Protein AF-A0A956A3D4-F1 (afdb_monomer)

Nearest PDB structures (foldseek):
  3g2p-assembly1_A  TM=4.266E-01  e=1.988E+00  Amycolatopsis orientalis
  3g2o-assembly1_B  TM=4.538E-01  e=8.525E+00  Amycolatopsis orientalis
  7pib-assembly1_v  TM=2.838E-01  e=6.990E+00  Mycoplasmoides pneumoniae M129
  7par-assembly1_v  TM=2.709E-01  e=6.990E+00  Mycoplasmoides pneumoniae M129

Solvent-accessible surface area (backbone atoms only — not comparable to full-atom values): 11501 Å² total; per-residue (Å²): 82,82,43,62,71,51,67,75,48,92,87,47,99,72,61,61,74,49,70,79,50,47,40,60,28,73,50,73,53,70,50,85,59,101,66,70,48,72,53,74,49,80,47,72,44,60,27,40,7,60,66,82,46,53,89,81,56,67,81,44,46,21,42,86,68,23,85,24,16,86,34,57,67,26,65,46,49,53,26,86,88,24,46,7,27,42,84,41,50,80,73,68,60,83,44,36,24,24,82,69,21,63,27,21,74,40,50,84,28,86,47,39,60,17,49,13,36,57,50,45,53,90,70,72,83,70,32,12,14,41,70,6,18,40,62,57,58,37,90,85,44,92,79,60,44,48,51,22,77,66,13,58,94,44,35,31,33,78,55,58,67,85,76,75,86,60,95,82,84,70,70,65,67,75,45,46,64,58,52,54,51,53,50,54,53,52,52,53,52,49,55,52,50,55,52,52,55,55,66,75,76,113

Sequence (202 aa):
GPGNVAFDDDESPTATATFDAPGSYVLRLTAFAATPVSDTVTVTVGAACANGLDDDGDGLVDFGSDPGCTSAADTDETEPALPCDNGIDDDGDGLVDFGSDPGCADPAALTESPVCQNGIDDDGDGSLDFDGGLSALGAGHPGLGAPDASCLGDPAHLHEHNRACGLGGVDLLFLLPAWVAARRVRERRRAARDTARRASVA

pLDDT: mean 83.37, std 11.58, range [45.03, 95.38]

Secondary structure (DSSP, 8-state):
--S-EEES-TTSSS--EEESS-EEEEEEEEE-SSS-EEEEEEEEE--GGGSSS-SSSSS--SBTTBSS-SSTT-S----TT-TTSSSS-SSSSS--STTT-TT-SSTT-S-SS-GGGSSS-SSSSSB-TTTSSHHHH-TT-TT--BPPTTTTT-TT-S-S-----S--SSTHHHHHHHHHHHHHHHHHHHHHHHHHHHHT--

Mean predicted aligned error: 14.13 Å

Radius of gyration: 34.09 Å; Cα contacts (8 Å, |Δi|>4): 356; chains: 1; bounding box: 85×66×93 Å

Foldseek 3Di:
DPFDWDWDDLPDPDIDIDTPFFAKDKDKNWDDDVDIDIDIDIDGQAQQQQPQDPPQQLPFGHPPRQPLHPDNRHRASANCQFQQGNQAPPLPLPFGHHPRQLLDPHRRDRTSQAQLQCQDPPPPPFAGHQCQNCSNQHPPRPNRTHGQPQRHPRRNDNDSDPPPPDDDD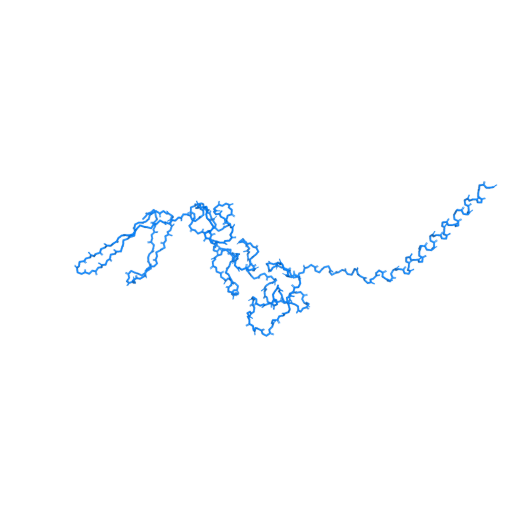PVVVVCVVVVVVVVVVVVVVVVVVVVVVVVVVD

Structure (mmCIF, N/CA/C/O backbone):
data_AF-A0A956A3D4-F1
#
_entry.id   AF-A0A956A3D4-F1
#
loop_
_atom_site.group_PDB
_atom_site.id
_atom_site.type_symbol
_atom_site.label_atom_id
_atom_site.label_alt_id
_atom_site.label_comp_id
_atom_site.label_asym_id
_atom_site.label_entity_id
_atom_site.label_seq_id
_atom_site.pdbx_PDB_ins_code
_atom_site.Cartn_x
_atom_site.Cartn_y
_atom_site.Cartn_z
_atom_site.occupancy
_atom_site.B_iso_or_equiv
_atom_site.auth_seq_id
_atom_site.auth_comp_id
_atom_site.auth_asym_id
_atom_site.auth_atom_id
_atom_site.pdbx_PDB_model_num
ATOM 1 N N . GLY A 1 1 ? -19.861 3.154 22.168 1.00 84.50 1 GLY A N 1
ATOM 2 C CA . GLY A 1 1 ? -18.909 4.270 22.085 1.00 84.50 1 GLY A CA 1
ATOM 3 C C . GLY A 1 1 ? -19.509 5.314 21.170 1.00 84.50 1 GLY A C 1
ATOM 4 O O . GLY A 1 1 ? -20.736 5.396 21.154 1.00 84.50 1 GLY A O 1
ATOM 5 N N . PRO A 1 2 ? -18.686 6.093 20.455 1.00 88.00 2 PRO A N 1
ATOM 6 C CA . PRO A 1 2 ? -19.129 7.104 19.488 1.00 88.00 2 PRO A CA 1
ATOM 7 C C . PRO A 1 2 ? -19.717 6.530 18.188 1.00 88.00 2 PRO A C 1
ATOM 9 O O . PRO A 1 2 ? -20.522 7.217 17.566 1.00 88.00 2 PRO A O 1
ATOM 12 N N . GLY A 1 3 ? -19.372 5.296 17.817 1.00 87.56 3 GLY A N 1
ATOM 13 C CA . GLY A 1 3 ? -19.903 4.591 16.647 1.00 87.56 3 GLY A CA 1
ATOM 14 C C . GLY A 1 3 ? -20.535 3.232 16.973 1.00 87.56 3 GLY A C 1
ATOM 15 O O . GLY A 1 3 ? -20.746 2.891 18.152 1.00 87.56 3 GLY A O 1
ATOM 16 N N . ASN A 1 4 ? -20.843 2.463 15.928 1.00 90.31 4 ASN A N 1
ATOM 17 C CA . ASN A 1 4 ? -21.237 1.064 16.036 1.00 90.31 4 ASN A CA 1
ATOM 18 C C . ASN A 1 4 ? -20.016 0.151 16.190 1.00 90.31 4 ASN A C 1
ATOM 20 O O . ASN A 1 4 ? -18.914 0.424 15.725 1.00 90.31 4 ASN A O 1
ATOM 24 N N . VAL A 1 5 ? -20.257 -0.977 16.855 1.00 91.81 5 VAL A N 1
ATOM 25 C CA . VAL A 1 5 ? -19.306 -2.084 16.940 1.00 91.81 5 VAL A CA 1
ATOM 26 C C . VAL A 1 5 ? -20.025 -3.332 16.461 1.00 91.81 5 VAL A C 1
ATOM 28 O O . VAL A 1 5 ? -21.077 -3.678 17.009 1.00 91.81 5 VAL A O 1
ATOM 31 N N . ALA A 1 6 ? -19.487 -3.970 15.429 1.00 92.44 6 ALA A N 1
ATOM 32 C CA . ALA A 1 6 ? -19.927 -5.284 14.985 1.00 92.44 6 ALA A CA 1
ATOM 33 C C . ALA A 1 6 ? -19.101 -6.356 15.702 1.00 92.44 6 ALA A C 1
ATOM 35 O O . ALA A 1 6 ? -17.907 -6.172 15.913 1.00 92.44 6 ALA A O 1
ATOM 36 N N . PHE A 1 7 ? -19.751 -7.452 16.080 1.00 91.44 7 PHE A N 1
ATOM 37 C CA . PHE A 1 7 ? -19.105 -8.641 16.626 1.00 91.44 7 PHE A CA 1
ATOM 38 C C . PHE A 1 7 ? -19.500 -9.825 15.754 1.00 91.44 7 PHE A C 1
ATOM 40 O O . PHE A 1 7 ? -20.651 -9.884 15.315 1.00 91.44 7 PHE A O 1
ATOM 47 N N . ASP A 1 8 ? -18.566 -10.737 15.511 1.00 87.75 8 ASP A N 1
ATOM 48 C CA . ASP A 1 8 ? -18.784 -11.849 14.583 1.00 87.75 8 ASP A CA 1
ATOM 49 C C . ASP A 1 8 ? -19.673 -12.938 15.209 1.00 87.75 8 ASP A C 1
ATOM 51 O O . ASP A 1 8 ? -20.862 -13.009 14.902 1.00 87.75 8 ASP A O 1
ATOM 55 N N . ASP A 1 9 ? -19.116 -13.771 16.095 1.00 82.44 9 ASP A N 1
ATOM 56 C CA . ASP A 1 9 ? -19.802 -14.910 16.724 1.00 82.44 9 ASP A CA 1
ATOM 57 C C . ASP A 1 9 ? -19.923 -14.695 18.241 1.00 82.44 9 ASP A C 1
ATOM 59 O O . ASP A 1 9 ? -18.918 -14.599 18.950 1.00 82.44 9 ASP A O 1
ATOM 63 N N . ASP A 1 10 ? -21.159 -14.616 18.740 1.00 81.00 10 ASP A N 1
ATOM 64 C CA . ASP A 1 10 ? -21.484 -14.399 20.152 1.00 81.00 10 ASP A CA 1
ATOM 65 C C . ASP A 1 10 ? -21.355 -15.661 21.021 1.00 81.00 10 ASP A C 1
ATOM 67 O O . ASP A 1 10 ? -21.319 -15.560 22.251 1.00 81.00 10 ASP A O 1
ATOM 71 N N . GLU A 1 11 ? -21.209 -16.834 20.402 1.00 80.00 11 GLU A N 1
ATOM 72 C CA . GLU A 1 11 ? -21.001 -18.118 21.077 1.00 80.00 11 GLU A CA 1
ATOM 73 C C . GLU A 1 11 ? -19.519 -18.542 21.089 1.00 80.00 11 GLU A C 1
ATOM 75 O O . GLU A 1 11 ? -19.139 -19.507 21.766 1.00 80.00 11 GLU A O 1
ATOM 80 N N . SER A 1 12 ? -18.654 -17.815 20.378 1.00 85.56 12 SER A N 1
ATOM 81 C CA . SER A 1 12 ? -17.218 -18.079 20.350 1.00 85.56 12 SER A CA 1
ATOM 82 C C . SER A 1 12 ? -16.504 -17.495 21.581 1.00 85.56 12 SER A C 1
ATOM 84 O O . SER A 1 12 ? -16.734 -16.343 21.956 1.00 85.56 12 SER A O 1
ATOM 86 N N . PRO A 1 13 ? -15.559 -18.229 22.209 1.00 83.12 13 PRO A N 1
ATOM 87 C CA . PRO A 1 13 ? -14.715 -17.676 23.273 1.00 83.12 13 PRO A CA 1
ATOM 88 C C . PRO A 1 13 ? -13.747 -16.590 22.769 1.00 83.12 13 PRO A C 1
ATOM 90 O O . PRO A 1 13 ? -13.149 -15.882 23.579 1.00 83.12 13 PRO A O 1
ATOM 93 N N . THR A 1 14 ? -13.582 -16.468 21.450 1.00 86.44 14 THR A N 1
ATOM 94 C CA . THR A 1 14 ? -12.809 -15.426 20.767 1.00 86.44 14 THR A CA 1
ATOM 95 C C . THR A 1 14 ? -13.691 -14.763 19.716 1.00 86.44 14 THR A C 1
ATOM 97 O O . THR A 1 14 ? -14.093 -15.425 18.760 1.00 86.44 14 THR A O 1
ATOM 100 N N . ALA A 1 15 ? -13.966 -13.472 19.878 1.00 85.94 15 ALA A N 1
ATOM 101 C CA . ALA A 1 15 ? -14.749 -12.682 18.934 1.00 85.94 15 ALA A CA 1
ATOM 102 C C . ALA A 1 15 ? -13.902 -11.522 18.405 1.00 85.94 15 ALA A C 1
ATOM 104 O O . ALA A 1 15 ? -13.193 -10.877 19.186 1.00 85.94 15 ALA A O 1
ATOM 105 N N . THR A 1 16 ? -13.988 -11.249 17.105 1.00 88.12 16 THR A N 1
ATOM 106 C CA . THR A 1 16 ? -13.462 -10.012 16.523 1.00 88.12 16 THR A CA 1
ATOM 107 C C . THR A 1 16 ? -14.487 -8.905 16.753 1.00 88.12 16 THR A C 1
ATOM 109 O O . THR A 1 16 ? -15.691 -9.149 16.850 1.00 88.12 16 THR A O 1
ATOM 112 N N . ALA A 1 17 ? -13.996 -7.682 16.937 1.00 90.12 17 ALA A N 1
ATOM 113 C CA . ALA A 1 17 ? -14.825 -6.496 17.068 1.00 90.12 17 ALA A CA 1
ATOM 114 C C . ALA A 1 17 ? -14.391 -5.492 16.002 1.00 90.12 17 ALA A C 1
ATOM 116 O O . ALA A 1 17 ? -13.234 -5.076 15.991 1.00 90.12 17 ALA A O 1
ATOM 117 N N . THR A 1 18 ? -15.311 -5.103 15.124 1.00 89.31 18 THR A N 1
ATOM 118 C CA . THR A 1 18 ? -15.061 -4.111 14.071 1.00 89.31 18 THR A CA 1
ATOM 119 C C . THR A 1 18 ? -15.711 -2.794 14.464 1.00 89.31 18 THR A C 1
ATOM 121 O O . THR A 1 18 ? -16.896 -2.766 14.806 1.00 89.31 18 THR A O 1
ATOM 124 N N . PHE A 1 19 ? -14.943 -1.709 14.432 1.00 88.88 19 PHE A N 1
ATOM 125 C CA . PHE A 1 19 ? -15.376 -0.370 14.826 1.00 88.88 19 PHE A CA 1
ATOM 126 C C . PHE A 1 19 ? -15.527 0.493 13.577 1.00 88.88 19 PHE A C 1
ATOM 128 O O . PHE A 1 19 ? -14.674 0.441 12.702 1.00 88.88 19 PHE A O 1
ATOM 135 N N . ASP A 1 20 ? -16.591 1.288 13.495 1.00 85.75 20 ASP A N 1
ATOM 136 C CA . ASP A 1 20 ? -16.858 2.156 12.336 1.00 85.75 20 ASP A CA 1
ATOM 137 C C . ASP A 1 20 ? -16.452 3.625 12.554 1.00 85.75 20 ASP A C 1
ATOM 139 O O . ASP A 1 20 ? -16.637 4.460 11.671 1.00 85.75 20 ASP A O 1
ATOM 143 N N . ALA A 1 21 ? -15.954 3.961 13.747 1.00 82.62 21 ALA A N 1
ATOM 144 C CA . ALA A 1 21 ? -15.531 5.311 14.089 1.00 82.62 21 ALA A CA 1
ATOM 145 C C . ALA A 1 21 ? -14.471 5.317 15.203 1.00 82.62 21 ALA A C 1
ATOM 147 O O . ALA A 1 21 ? -14.559 4.509 16.143 1.00 82.62 21 ALA A O 1
ATOM 148 N N . PRO A 1 22 ? -13.537 6.284 15.193 1.00 84.88 22 PRO A N 1
ATOM 149 C CA . PRO A 1 22 ? -12.570 6.452 16.266 1.00 84.88 22 PRO A CA 1
ATOM 150 C C . PRO A 1 22 ? -13.233 6.905 17.575 1.00 84.88 22 PRO A C 1
ATOM 152 O O . PRO A 1 22 ? -14.270 7.575 17.606 1.00 84.88 22 PRO A O 1
ATOM 155 N N . GLY A 1 23 ? -12.591 6.568 18.690 1.00 86.00 23 GLY A N 1
ATOM 156 C CA . GLY A 1 23 ? -12.896 7.057 20.030 1.00 86.00 23 GLY A CA 1
ATOM 157 C C . GLY A 1 23 ? -13.051 5.953 21.074 1.00 86.00 23 GLY A C 1
ATOM 158 O O . GLY A 1 23 ? -12.620 4.818 20.891 1.00 86.00 23 GLY A O 1
ATOM 159 N N . SER A 1 24 ? -13.620 6.302 22.231 1.00 91.00 24 SER A N 1
ATOM 160 C CA . SER A 1 24 ? -13.669 5.400 23.388 1.00 91.00 24 SER A CA 1
ATOM 161 C C . SER A 1 24 ? -14.957 4.569 23.433 1.00 91.00 24 SER A C 1
ATOM 163 O O . SER A 1 24 ? -16.079 5.089 23.434 1.00 91.00 24 SER A O 1
ATOM 165 N N . TYR A 1 25 ? -14.792 3.254 23.511 1.00 93.44 25 TYR A N 1
ATOM 166 C CA . TYR A 1 25 ? -15.841 2.251 23.592 1.00 93.44 25 TYR A CA 1
ATOM 167 C C . TYR A 1 25 ? -15.757 1.514 24.921 1.00 93.44 25 TYR A C 1
ATOM 169 O O . TYR A 1 25 ? -14.681 1.147 25.375 1.00 93.44 25 TYR A O 1
ATOM 177 N N . VAL A 1 26 ? -16.913 1.255 25.527 1.00 95.19 26 VAL A N 1
ATOM 178 C CA . VAL A 1 26 ? -17.035 0.303 26.632 1.00 95.19 26 VAL A CA 1
ATOM 179 C C . VAL A 1 26 ? -17.716 -0.931 26.067 1.00 95.19 26 VAL A C 1
ATOM 181 O O . VAL A 1 26 ? -18.899 -0.877 25.723 1.00 95.19 26 VAL A O 1
ATOM 184 N N . LEU A 1 27 ? -16.961 -2.016 25.933 1.00 92.88 27 LEU A N 1
ATOM 185 C CA . LEU A 1 27 ? -17.474 -3.310 25.503 1.00 92.88 27 LEU A CA 1
ATOM 186 C C . LEU A 1 27 ? -17.905 -4.090 26.744 1.00 92.88 27 LEU A C 1
ATOM 188 O O . LEU A 1 27 ? -17.246 -4.028 27.784 1.00 92.88 27 LEU A O 1
ATOM 192 N N . ARG A 1 28 ? -19.024 -4.810 26.649 1.00 91.50 28 ARG A N 1
ATOM 193 C CA . ARG A 1 28 ? -19.545 -5.630 27.745 1.00 91.50 28 ARG A CA 1
ATOM 194 C C . ARG A 1 28 ? -19.688 -7.069 27.287 1.00 91.50 28 ARG A C 1
ATOM 196 O O . ARG A 1 28 ? -20.532 -7.355 26.443 1.00 91.50 28 ARG A O 1
ATOM 203 N N . LEU A 1 29 ? -18.949 -7.963 27.927 1.00 90.12 29 LEU A N 1
ATOM 204 C CA . LEU A 1 29 ? -19.143 -9.399 27.788 1.00 90.12 29 LEU A CA 1
ATOM 205 C C . LEU A 1 29 ? -20.190 -9.853 28.807 1.00 90.12 29 LEU A C 1
ATOM 207 O O . LEU A 1 29 ? -20.107 -9.486 29.978 1.00 90.12 29 LEU A O 1
ATOM 211 N N . THR A 1 30 ? -21.191 -10.622 28.376 1.00 90.19 30 THR A N 1
ATOM 212 C CA . THR A 1 30 ? -22.226 -11.173 29.267 1.00 90.19 30 THR A CA 1
ATOM 213 C C . THR A 1 30 ? -22.326 -12.676 29.059 1.00 90.19 30 THR A C 1
ATOM 215 O O . THR A 1 30 ? -22.648 -13.123 27.968 1.00 90.19 30 THR A O 1
ATOM 218 N N . ALA A 1 31 ? -22.088 -13.452 30.112 1.00 89.19 31 ALA A N 1
ATOM 219 C CA . ALA A 1 31 ? -22.286 -14.894 30.112 1.00 89.19 31 ALA A CA 1
ATOM 220 C C . ALA A 1 31 ? -23.687 -15.223 30.644 1.00 89.19 31 ALA A C 1
ATOM 222 O O . ALA A 1 31 ? -24.020 -14.888 31.788 1.00 89.19 31 ALA A O 1
ATOM 223 N N . PHE A 1 32 ? -24.508 -15.896 29.835 1.00 86.31 32 PHE A N 1
ATOM 224 C CA . PHE A 1 32 ? -25.866 -16.295 30.205 1.00 86.31 32 PHE A CA 1
ATOM 225 C C . PHE A 1 32 ? -25.884 -17.719 30.775 1.00 86.31 32 PHE A C 1
ATOM 227 O O . PHE A 1 32 ? -25.909 -18.709 30.053 1.00 86.31 32 PHE A O 1
ATOM 234 N N . ALA A 1 33 ? -25.888 -17.817 32.104 1.00 85.12 33 ALA A N 1
ATOM 235 C CA . ALA A 1 33 ? -26.133 -19.058 32.839 1.00 85.12 33 ALA A CA 1
AT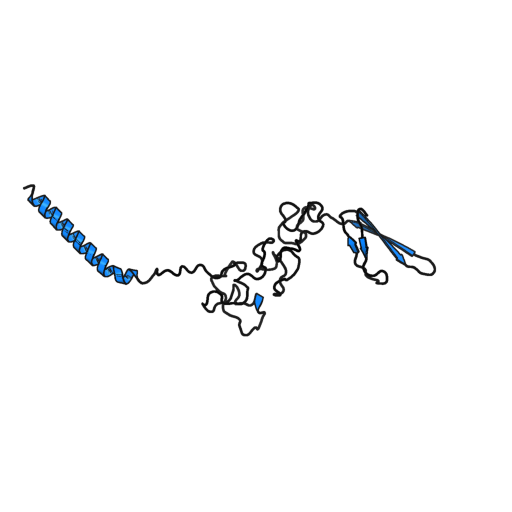OM 236 C C . ALA A 1 33 ? -27.418 -18.928 33.684 1.00 85.12 33 ALA A C 1
ATOM 238 O O . ALA A 1 33 ? -28.251 -18.058 33.437 1.00 85.12 33 ALA A O 1
ATOM 239 N N . ALA A 1 34 ? -27.580 -19.756 34.724 1.00 88.25 34 ALA A N 1
ATOM 240 C CA . ALA A 1 34 ? -28.687 -19.611 35.681 1.00 88.25 34 ALA A CA 1
ATOM 241 C C . ALA A 1 34 ? -28.710 -18.224 36.361 1.00 88.25 34 ALA A C 1
ATOM 243 O O . ALA A 1 34 ? -29.775 -17.709 36.698 1.00 88.25 34 ALA A O 1
ATOM 244 N N . THR A 1 35 ? -27.536 -17.611 36.529 1.00 93.38 35 THR A N 1
ATOM 245 C CA . THR A 1 35 ? -27.360 -16.203 36.893 1.00 93.38 35 THR A CA 1
ATOM 246 C C . THR A 1 35 ? -26.443 -15.553 35.862 1.00 93.38 35 THR A C 1
ATOM 248 O O . THR A 1 35 ? -25.306 -16.014 35.726 1.00 93.38 35 THR A O 1
ATOM 251 N N . PRO A 1 36 ? -26.889 -14.516 35.137 1.00 91.19 36 PRO A N 1
ATOM 252 C CA . PRO A 1 36 ? -26.029 -13.836 34.184 1.00 91.19 36 PRO A CA 1
ATOM 253 C C . PRO A 1 36 ? -24.902 -13.102 34.917 1.00 91.19 36 PRO A C 1
ATOM 255 O O . PRO A 1 36 ? -25.137 -12.443 35.933 1.00 91.19 36 PRO A O 1
ATOM 258 N N . VAL A 1 37 ? -23.683 -13.220 34.399 1.00 94.12 37 VAL A N 1
ATOM 259 C CA . VAL A 1 37 ? -22.495 -12.499 34.881 1.00 94.12 37 VAL A CA 1
ATOM 260 C C . VAL A 1 37 ? -21.961 -11.663 33.727 1.00 94.12 37 VAL A C 1
ATOM 262 O O . VAL A 1 37 ? -21.980 -12.119 32.586 1.00 94.12 37 VAL A O 1
ATOM 265 N N . SER A 1 38 ? -21.497 -10.446 34.002 1.00 93.81 38 SER A N 1
ATOM 266 C CA . SER A 1 38 ? -20.929 -9.571 32.978 1.00 93.81 38 SER A CA 1
ATOM 267 C C . SER A 1 38 ? -19.636 -8.918 33.436 1.00 93.81 38 SER A C 1
ATOM 269 O O . SER A 1 38 ? -19.517 -8.575 34.612 1.00 93.81 38 SER A O 1
ATOM 271 N N . ASP A 1 39 ? -18.742 -8.670 32.487 1.00 94.69 39 ASP A N 1
ATOM 272 C CA . ASP A 1 39 ? -17.528 -7.875 32.666 1.00 94.69 39 ASP A CA 1
ATOM 273 C C . ASP A 1 39 ? -17.438 -6.799 31.574 1.00 94.69 39 ASP A C 1
ATOM 275 O O . ASP A 1 39 ? -18.071 -6.914 30.518 1.00 94.69 39 ASP A O 1
ATOM 279 N N . THR A 1 40 ? -16.697 -5.726 31.840 1.00 95.38 40 THR A N 1
ATOM 280 C CA . THR A 1 40 ? -16.570 -4.585 30.927 1.00 95.38 40 THR A CA 1
ATOM 281 C C . THR A 1 40 ? -15.118 -4.225 30.675 1.00 95.38 40 THR A C 1
ATOM 283 O O . THR A 1 40 ? -14.335 -4.129 31.616 1.00 95.38 40 THR A O 1
ATOM 286 N N . VAL A 1 41 ? -14.794 -3.916 29.421 1.00 95.06 41 VAL A N 1
ATOM 287 C CA . VAL A 1 41 ? -13.481 -3.417 29.000 1.00 95.06 41 VAL A CA 1
ATOM 288 C C . VAL A 1 41 ? -13.642 -2.099 28.250 1.00 95.06 41 VAL A C 1
ATOM 290 O O . VAL A 1 41 ? -14.587 -1.927 27.478 1.00 95.06 41 VAL A O 1
ATOM 293 N N . THR A 1 42 ? -12.727 -1.160 28.485 1.00 93.56 42 THR A N 1
ATOM 294 C CA . THR A 1 42 ? -12.666 0.096 27.733 1.00 93.56 42 THR A CA 1
ATOM 295 C C . THR A 1 42 ? -11.611 -0.023 26.641 1.00 93.56 42 THR A C 1
ATOM 297 O O . THR A 1 42 ? -10.452 -0.294 26.944 1.00 93.56 42 THR A O 1
ATOM 300 N N . VAL A 1 43 ? -12.012 0.202 25.393 1.00 91.19 43 VAL A N 1
ATOM 301 C CA . VAL A 1 43 ? -11.150 0.213 24.204 1.00 91.19 43 VAL A CA 1
ATOM 302 C C . VAL A 1 43 ? -11.164 1.621 23.624 1.00 91.19 43 VAL A C 1
ATOM 304 O O . VAL A 1 43 ? -12.222 2.241 23.541 1.00 91.19 43 VAL A O 1
ATOM 307 N N . THR A 1 44 ? -10.004 2.139 23.238 1.00 87.38 44 THR A N 1
ATOM 308 C CA . THR A 1 44 ? -9.905 3.410 22.515 1.00 87.38 44 THR A CA 1
ATOM 309 C C . THR A 1 44 ? -9.405 3.109 21.117 1.00 87.38 44 THR A C 1
ATOM 311 O O . THR A 1 44 ? -8.307 2.586 20.972 1.00 87.38 44 THR A O 1
ATOM 314 N N . VAL A 1 45 ? -10.217 3.435 20.119 1.00 86.81 45 VAL A N 1
ATOM 315 C CA . VAL A 1 45 ? -9.845 3.375 18.704 1.00 86.81 45 VAL A CA 1
ATOM 316 C C . VAL A 1 45 ? -9.255 4.737 18.345 1.00 86.81 45 VAL A C 1
ATOM 318 O O . VAL A 1 45 ? -9.934 5.754 18.512 1.00 86.81 45 VAL A O 1
ATOM 321 N N 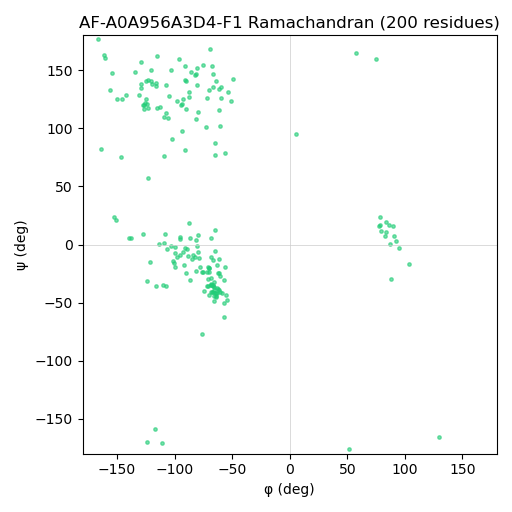. GLY A 1 46 ? -7.978 4.773 17.970 1.00 83.00 46 GLY A N 1
ATOM 322 C CA . GLY A 1 46 ? -7.320 5.989 17.487 1.00 83.00 46 GLY A CA 1
ATOM 323 C C . GLY A 1 46 ? -7.748 6.308 16.057 1.00 83.00 46 GLY A C 1
ATOM 324 O O . GLY A 1 46 ? -8.172 5.408 15.343 1.00 83.00 46 GLY A O 1
ATOM 325 N N . ALA A 1 47 ? -7.675 7.580 15.665 1.00 87.06 47 ALA A N 1
ATOM 326 C CA . ALA A 1 47 ? -7.604 7.923 14.248 1.00 87.06 47 ALA A CA 1
ATOM 327 C C . ALA A 1 47 ? -6.137 7.740 13.857 1.00 87.06 47 ALA A C 1
ATOM 329 O O . ALA A 1 47 ? -5.316 8.496 14.381 1.00 87.06 47 ALA A O 1
ATOM 330 N N . ALA A 1 48 ? -5.834 6.698 13.080 1.00 89.44 48 ALA A N 1
ATOM 331 C CA . ALA A 1 48 ? -4.472 6.357 12.673 1.00 89.44 48 ALA A CA 1
ATOM 332 C C . ALA A 1 48 ? -3.853 7.561 11.953 1.00 89.44 48 ALA A C 1
ATOM 334 O O . ALA A 1 48 ? -2.951 8.192 12.486 1.00 89.44 48 ALA A O 1
ATOM 335 N N . CYS A 1 49 ? -4.605 8.074 10.979 1.00 93.38 49 CYS A N 1
ATOM 336 C CA . CYS A 1 49 ? -4.312 9.237 10.149 1.00 93.38 49 CYS A CA 1
ATOM 337 C C . CYS A 1 49 ? -4.221 10.618 10.827 1.00 93.38 49 CYS A C 1
ATOM 339 O O . CYS A 1 49 ? -4.307 11.653 10.150 1.00 93.38 49 CYS A O 1
ATOM 341 N N . ALA A 1 50 ? -4.163 10.692 12.154 1.00 93.44 50 ALA A N 1
ATOM 342 C CA . ALA A 1 50 ? -3.886 11.937 12.875 1.00 93.44 50 ALA A CA 1
ATOM 343 C C . ALA A 1 50 ? -3.185 11.712 14.224 1.00 93.44 50 ALA A C 1
ATOM 345 O O . ALA A 1 50 ? -3.295 12.557 15.131 1.00 93.44 50 ALA A O 1
ATOM 346 N N . ASN A 1 51 ? -2.536 10.563 14.407 1.00 90.50 51 ASN A N 1
ATOM 347 C CA . ASN A 1 51 ? -1.876 10.205 15.655 1.00 90.50 51 ASN A CA 1
ATOM 348 C C . ASN A 1 51 ? -0.369 10.543 15.658 1.00 90.50 51 ASN A C 1
ATOM 350 O O . ASN A 1 51 ? 0.241 10.534 16.737 1.00 90.50 51 ASN A O 1
ATOM 354 N N . GLY A 1 52 ? 0.201 10.935 14.513 1.00 91.62 52 GLY A N 1
ATOM 355 C CA . GLY A 1 52 ? 1.613 11.291 14.360 1.00 91.62 52 GLY A CA 1
ATOM 356 C C . GLY A 1 52 ? 2.559 10.097 14.265 1.00 91.62 52 GLY A C 1
ATOM 357 O O . GLY A 1 52 ? 3.755 10.272 14.528 1.00 91.62 52 GLY A O 1
ATOM 358 N N . LEU A 1 53 ? 2.035 8.909 13.984 1.00 92.75 53 LEU A N 1
ATOM 359 C CA . LEU A 1 53 ? 2.758 7.665 13.761 1.00 92.75 53 LEU A CA 1
ATOM 360 C C . LEU A 1 53 ? 2.541 7.214 12.313 1.00 92.75 53 LEU A C 1
ATOM 362 O O . LEU A 1 53 ? 1.657 7.713 11.641 1.00 92.75 53 LEU A O 1
ATOM 366 N N . ASP A 1 54 ? 3.422 6.328 11.876 1.00 91.69 54 ASP A N 1
ATOM 367 C CA . ASP A 1 54 ? 3.348 5.577 10.623 1.00 91.69 54 ASP A CA 1
ATOM 368 C C . ASP A 1 54 ? 2.864 4.180 11.046 1.00 91.69 54 ASP A C 1
ATOM 370 O O . ASP A 1 54 ? 3.646 3.387 11.594 1.00 91.69 54 ASP A O 1
ATOM 374 N N . ASP A 1 55 ? 1.545 3.988 11.052 1.00 90.19 55 ASP A N 1
ATOM 375 C CA . ASP A 1 55 ? 0.865 2.819 11.611 1.00 90.19 55 ASP A CA 1
ATOM 376 C C . ASP A 1 55 ? 0.878 1.617 10.644 1.00 90.19 55 ASP A C 1
ATOM 378 O O . ASP A 1 55 ? 0.789 0.479 11.127 1.00 90.19 55 ASP A O 1
ATOM 382 N N . ASP A 1 56 ? 1.034 1.833 9.333 1.00 89.06 56 ASP A N 1
ATOM 383 C CA . ASP A 1 56 ? 1.165 0.778 8.312 1.00 89.06 56 ASP A CA 1
ATOM 384 C C . ASP A 1 56 ? 2.619 0.505 7.872 1.00 89.06 56 ASP A C 1
ATOM 386 O O . ASP A 1 56 ? 2.941 -0.616 7.468 1.00 89.06 56 ASP A O 1
ATOM 390 N N . GLY A 1 57 ? 3.541 1.439 8.112 1.00 89.00 57 GLY A N 1
ATOM 391 C CA . GLY A 1 57 ? 4.976 1.268 7.911 1.00 89.00 57 GLY A CA 1
ATOM 392 C C . GLY A 1 57 ? 5.477 1.644 6.517 1.00 89.00 57 GLY A C 1
ATOM 393 O O . GLY A 1 57 ? 6.599 1.243 6.172 1.00 89.00 57 GLY A O 1
ATOM 394 N N . ASP A 1 58 ? 4.697 2.382 5.726 1.00 88.25 58 ASP A N 1
ATOM 395 C CA . ASP A 1 58 ? 5.052 2.802 4.367 1.00 88.25 58 ASP A CA 1
ATOM 396 C C . ASP A 1 58 ? 6.012 4.026 4.350 1.00 88.25 58 ASP A C 1
ATOM 398 O O . ASP A 1 58 ? 6.591 4.399 3.321 1.00 88.25 58 ASP A O 1
ATOM 402 N N . GLY A 1 59 ? 6.276 4.619 5.521 1.00 90.19 59 GLY A N 1
ATOM 403 C CA . GLY A 1 59 ? 7.152 5.776 5.706 1.00 90.19 59 GLY A CA 1
ATOM 404 C C . GLY A 1 59 ? 6.464 7.131 5.520 1.00 90.19 59 GLY A C 1
ATOM 405 O O . GLY A 1 59 ? 7.132 8.175 5.635 1.00 90.19 59 GLY A O 1
ATOM 406 N N . LEU A 1 60 ? 5.169 7.134 5.231 1.00 92.38 60 LEU A N 1
ATOM 407 C CA . LEU A 1 60 ? 4.268 8.271 5.256 1.00 92.38 60 LEU A CA 1
ATOM 408 C C . LEU A 1 60 ? 3.544 8.287 6.610 1.00 92.38 60 LEU A C 1
ATOM 410 O O . LEU A 1 60 ? 3.674 7.397 7.437 1.00 92.38 60 LEU A O 1
ATOM 414 N N . VAL A 1 61 ? 3.017 9.456 6.962 1.00 94.06 61 VAL A N 1
ATOM 415 C CA . VAL A 1 61 ? 2.463 9.697 8.300 1.00 94.06 61 VAL A CA 1
ATOM 416 C C . VAL A 1 61 ? 1.290 10.632 8.151 1.00 94.06 61 VAL A C 1
ATOM 418 O O . VAL A 1 61 ? 1.476 11.772 7.691 1.00 94.06 61 VAL A O 1
ATOM 421 N N . ASP A 1 62 ? 0.147 10.199 8.672 1.00 93.25 62 ASP A N 1
ATOM 422 C CA . ASP A 1 62 ? -1.070 10.970 8.837 1.00 93.25 62 ASP A CA 1
ATOM 423 C C . ASP A 1 62 ? -1.657 11.582 7.544 1.00 93.25 62 ASP A C 1
ATOM 425 O O . ASP A 1 62 ? -1.028 11.848 6.509 1.00 93.25 62 ASP A O 1
ATOM 429 N N . PHE A 1 63 ? -2.914 11.998 7.679 1.00 93.50 63 PHE A N 1
ATOM 430 C CA . PHE A 1 63 ? -3.652 12.719 6.660 1.00 93.50 63 PHE A CA 1
ATOM 431 C C . PHE A 1 63 ? -2.905 13.937 6.097 1.00 93.50 63 PHE A C 1
ATOM 433 O O . PHE A 1 63 ? -2.601 14.916 6.791 1.00 93.50 63 PHE A O 1
ATOM 440 N N . GLY A 1 64 ? -2.743 13.925 4.774 1.00 91.69 64 GLY A N 1
ATOM 441 C CA . GLY A 1 64 ? -2.166 15.009 3.983 1.00 91.69 64 GLY A CA 1
ATOM 442 C C . GLY A 1 64 ? -0.734 14.751 3.523 1.00 91.69 64 GLY A C 1
ATOM 443 O O . GLY A 1 64 ? -0.293 15.437 2.596 1.00 91.69 64 GLY A O 1
ATOM 444 N N . SER A 1 65 ? -0.044 13.785 4.129 1.00 92.81 65 SER A N 1
ATOM 445 C CA . SER A 1 65 ? 1.212 13.230 3.604 1.00 92.81 65 SER A CA 1
ATOM 446 C C . SER A 1 65 ? 1.011 11.801 3.113 1.00 92.81 65 SER A C 1
ATOM 448 O O . SER A 1 65 ? 1.615 11.430 2.113 1.00 92.81 65 SER A O 1
ATOM 450 N N . ASP A 1 66 ? 0.144 11.072 3.803 1.00 92.50 66 ASP A N 1
ATOM 451 C CA . ASP A 1 66 ? -0.220 9.689 3.555 1.00 92.50 66 ASP A CA 1
ATOM 452 C C . ASP A 1 66 ? -1.390 9.564 2.539 1.00 92.50 66 ASP A C 1
ATOM 454 O O . ASP A 1 66 ? -2.404 10.266 2.702 1.00 92.50 66 ASP A O 1
ATOM 458 N N . PRO A 1 67 ? -1.238 8.774 1.453 1.00 90.00 67 PRO A N 1
ATOM 459 C CA . PRO A 1 67 ? -2.264 8.487 0.455 1.00 90.00 67 PRO A CA 1
ATOM 460 C C . PRO A 1 67 ? -3.437 7.636 0.941 1.00 90.00 67 PRO A C 1
ATOM 462 O O . PRO A 1 67 ? -4.546 7.900 0.461 1.00 90.00 67 PRO A O 1
ATOM 465 N N . GLY A 1 68 ? -3.231 6.670 1.837 1.00 90.56 68 GLY A N 1
ATOM 466 C CA . GLY A 1 68 ? -4.312 5.837 2.361 1.00 90.56 68 GLY A CA 1
ATOM 467 C C . GLY A 1 68 ? -5.086 6.478 3.497 1.00 90.56 68 GLY A C 1
ATOM 468 O O . GLY A 1 68 ? -6.255 6.168 3.736 1.00 90.56 68 GLY A O 1
ATOM 469 N N . CYS A 1 69 ? -4.579 7.589 4.017 1.00 92.25 69 CYS A N 1
ATOM 470 C CA . CYS A 1 69 ? -5.390 8.509 4.791 1.00 92.25 69 CYS A CA 1
ATOM 471 C C . CYS A 1 69 ? -6.382 9.337 3.952 1.00 92.25 69 CYS A C 1
ATOM 473 O O . CYS A 1 69 ? -6.078 10.422 3.440 1.00 92.25 69 CYS A O 1
ATOM 475 N N . THR A 1 70 ? -7.663 8.946 3.953 1.00 90.81 70 THR A N 1
ATOM 476 C CA . THR A 1 70 ? -8.728 9.748 3.315 1.00 90.81 70 THR A CA 1
ATOM 477 C C . THR A 1 70 ? -9.137 10.980 4.135 1.00 90.81 70 THR A C 1
ATOM 479 O O . THR A 1 70 ? -9.667 11.966 3.598 1.00 90.81 70 THR A O 1
ATOM 482 N N . SER A 1 71 ? -8.912 10.952 5.455 1.00 90.69 71 SER A N 1
ATOM 483 C CA . SER A 1 71 ? -9.169 12.065 6.375 1.00 90.69 71 SER A CA 1
ATOM 484 C C . SER A 1 71 ? -8.389 11.932 7.687 1.00 90.69 71 SER A C 1
ATOM 486 O O . SER A 1 71 ? -8.054 10.840 8.111 1.00 90.69 71 SER A O 1
ATOM 488 N N . ALA A 1 72 ? -8.211 13.028 8.430 1.00 90.25 72 ALA A N 1
ATOM 489 C CA . ALA A 1 72 ? -7.616 12.991 9.778 1.00 90.25 72 ALA A CA 1
ATOM 490 C C . ALA A 1 72 ? -8.457 12.229 10.833 1.00 90.25 72 ALA A C 1
ATOM 492 O O . ALA A 1 72 ? -8.073 12.136 11.994 1.00 90.25 72 ALA A O 1
ATOM 493 N N . ALA A 1 73 ? -9.665 11.783 10.481 1.00 87.81 73 ALA A N 1
ATOM 494 C CA . ALA A 1 73 ? -10.499 10.939 11.335 1.00 87.81 73 ALA A CA 1
ATOM 495 C C . ALA A 1 73 ? -10.474 9.469 10.898 1.00 87.81 73 ALA A C 1
ATOM 497 O O . ALA A 1 73 ? -11.160 8.657 11.521 1.00 87.81 73 ALA A O 1
ATOM 498 N N . ASP A 1 74 ? -9.741 9.164 9.828 1.00 87.69 74 ASP A N 1
ATOM 499 C CA . ASP A 1 74 ? -9.585 7.813 9.328 1.00 87.69 74 ASP A CA 1
ATOM 500 C C . ASP A 1 74 ? -8.812 6.959 10.338 1.00 87.69 74 ASP A C 1
ATOM 502 O O . ASP A 1 74 ? -8.008 7.461 11.131 1.00 87.69 74 ASP A O 1
ATOM 506 N N . THR A 1 75 ? -9.163 5.683 10.388 1.00 89.19 75 THR A N 1
ATOM 507 C CA . THR A 1 75 ? -8.644 4.713 11.360 1.00 89.19 75 THR A CA 1
ATOM 508 C C . THR A 1 75 ? -7.670 3.728 10.738 1.00 89.19 75 THR A C 1
ATOM 510 O O . THR A 1 75 ? -7.145 2.893 11.468 1.00 89.19 75 THR A O 1
ATOM 513 N N . ASP A 1 76 ? -7.492 3.816 9.428 1.00 88.38 76 ASP A N 1
ATOM 514 C CA . ASP A 1 76 ? -6.616 2.989 8.617 1.00 88.38 76 ASP A CA 1
ATOM 515 C C . ASP A 1 76 ? -5.753 3.930 7.773 1.00 88.38 76 ASP A C 1
ATOM 517 O O . ASP A 1 76 ? -6.279 4.931 7.280 1.00 88.38 76 ASP A O 1
ATOM 521 N N . GLU A 1 77 ? -4.455 3.654 7.703 1.00 91.94 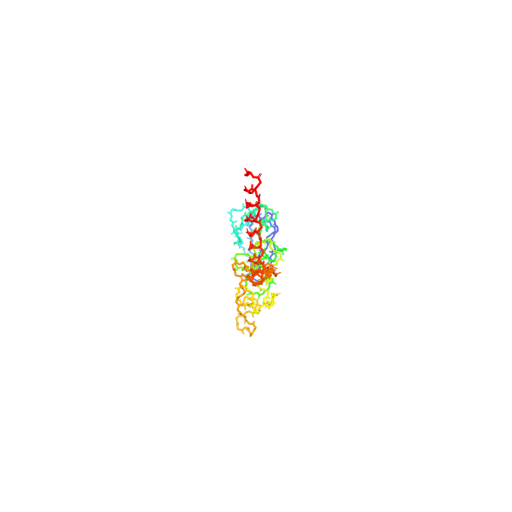77 GLU A N 1
ATOM 522 C CA . GLU A 1 77 ? -3.522 4.398 6.843 1.00 91.94 77 GLU A CA 1
ATOM 523 C C . GLU A 1 77 ? -3.376 3.729 5.469 1.00 91.94 77 GLU A C 1
ATOM 525 O O . GLU A 1 77 ? -2.877 4.366 4.562 1.00 91.94 77 GLU A O 1
ATOM 530 N N . THR A 1 78 ? -3.975 2.545 5.261 1.00 92.50 78 THR A N 1
ATOM 531 C CA . THR A 1 78 ? -3.979 1.842 3.965 1.00 92.50 78 THR A CA 1
ATOM 532 C C . THR A 1 78 ? -5.112 2.294 3.027 1.00 92.50 78 THR A C 1
ATOM 534 O O . THR A 1 78 ? -6.233 2.598 3.458 1.00 92.50 78 THR A O 1
ATOM 537 N N . GLU A 1 79 ? -4.878 2.267 1.709 1.00 90.81 79 GLU A N 1
ATOM 538 C CA . GLU A 1 79 ? -5.885 2.506 0.664 1.00 90.81 79 GLU A CA 1
ATOM 539 C C . GLU A 1 79 ? -6.249 1.218 -0.096 1.00 90.81 79 GLU A C 1
ATOM 541 O O . GLU A 1 79 ? -5.520 0.785 -0.990 1.00 90.81 79 GLU A O 1
ATOM 546 N N . PRO A 1 80 ? -7.464 0.667 0.090 1.00 89.38 80 PRO A N 1
ATOM 547 C CA . PRO A 1 80 ? -7.913 -0.537 -0.615 1.00 89.38 80 PRO A CA 1
ATOM 548 C C . PRO A 1 80 ? -7.877 -0.465 -2.151 1.00 89.38 80 PRO A C 1
ATOM 550 O O . PRO A 1 80 ? -7.985 -1.493 -2.824 1.00 89.38 80 PRO A O 1
ATOM 553 N N . ALA A 1 81 ? -7.835 0.738 -2.730 1.00 88.81 81 ALA A N 1
ATOM 554 C CA . ALA A 1 81 ? -7.758 0.944 -4.172 1.00 88.81 81 ALA A CA 1
ATOM 555 C C . ALA A 1 81 ? -6.326 0.981 -4.743 1.00 88.81 81 ALA A C 1
ATOM 557 O O . ALA A 1 81 ? -6.195 0.999 -5.974 1.00 88.81 81 ALA A O 1
ATOM 558 N N . LEU A 1 82 ? -5.287 1.024 -3.905 1.00 90.75 82 LEU A N 1
ATOM 559 C CA . LEU A 1 82 ? -3.885 1.114 -4.311 1.00 90.75 82 LEU A CA 1
ATOM 560 C C . LEU A 1 82 ? -3.182 -0.232 -4.060 1.00 90.75 82 LEU A C 1
ATOM 562 O O . LEU A 1 82 ? -3.026 -0.607 -2.911 1.00 90.75 82 LEU A O 1
ATOM 566 N N . PRO A 1 83 ? -2.745 -0.966 -5.103 1.00 92.44 83 PRO A N 1
ATOM 567 C CA . PRO A 1 83 ? -2.110 -2.283 -4.943 1.00 92.44 83 PRO A CA 1
ATOM 568 C C . PRO A 1 83 ? -0.807 -2.315 -4.141 1.00 92.44 83 PRO A C 1
ATOM 570 O O . PRO A 1 83 ? -0.307 -3.384 -3.864 1.00 92.44 83 PRO A O 1
ATOM 573 N N . CYS A 1 84 ? -0.214 -1.155 -3.875 1.00 93.00 84 CYS A N 1
ATOM 574 C CA . CYS A 1 84 ? 1.046 -1.034 -3.147 1.00 93.00 84 CYS A CA 1
ATOM 575 C C . CYS A 1 84 ? 0.870 -0.465 -1.736 1.00 93.00 84 CYS A C 1
ATOM 577 O O . CYS A 1 84 ? 1.865 -0.078 -1.118 1.00 93.00 84 CYS A O 1
ATOM 579 N N . ASP A 1 85 ? -0.383 -0.338 -1.300 1.00 93.81 85 ASP A N 1
ATOM 580 C CA . ASP A 1 85 ? -0.787 0.273 -0.038 1.00 93.81 85 ASP A CA 1
ATOM 581 C C . ASP A 1 85 ? -2.130 -0.298 0.475 1.00 93.81 85 ASP A C 1
ATOM 583 O O . ASP A 1 85 ? -2.880 0.380 1.170 1.00 93.81 85 ASP A O 1
ATOM 587 N N . ASN A 1 86 ? -2.522 -1.518 0.083 1.00 91.88 86 ASN A N 1
ATOM 588 C CA . ASN A 1 86 ? -3.839 -2.081 0.439 1.00 91.88 86 ASN A CA 1
ATOM 589 C C . ASN A 1 86 ? -3.781 -3.234 1.451 1.00 91.88 86 ASN A C 1
ATOM 591 O O . ASN A 1 86 ? -4.831 -3.795 1.802 1.00 91.88 86 ASN A O 1
ATOM 595 N N . GLY A 1 87 ? -2.591 -3.604 1.926 1.00 90.12 87 GLY A N 1
ATOM 596 C CA . GLY A 1 87 ? -2.389 -4.699 2.868 1.00 90.12 87 GLY A CA 1
ATOM 597 C C . GLY A 1 87 ? -2.407 -6.090 2.230 1.00 90.12 87 GLY A C 1
ATOM 598 O O . GLY A 1 87 ? -2.549 -7.079 2.965 1.00 90.12 87 GLY A O 1
ATOM 599 N N . ILE A 1 88 ? -2.356 -6.205 0.898 1.00 92.19 88 ILE A N 1
ATOM 600 C CA . ILE A 1 88 ? -2.517 -7.456 0.148 1.00 92.19 88 ILE A CA 1
ATOM 601 C C . ILE A 1 88 ? -1.384 -7.610 -0.870 1.00 92.19 88 ILE A C 1
ATOM 603 O O . ILE A 1 88 ? -1.217 -6.775 -1.733 1.00 92.19 88 ILE A O 1
ATOM 607 N N . ASP A 1 89 ? -0.738 -8.777 -0.834 1.00 90.69 89 ASP A N 1
ATOM 608 C CA . ASP A 1 89 ? 0.130 -9.298 -1.901 1.00 90.69 89 ASP A CA 1
ATOM 609 C C . ASP A 1 89 ? -0.715 -9.577 -3.169 1.00 90.69 89 ASP A C 1
ATOM 611 O O . ASP A 1 89 ? -1.307 -10.658 -3.326 1.00 90.69 89 ASP A O 1
ATOM 615 N N . ASP A 1 90 ? -0.887 -8.554 -4.009 1.00 90.12 90 ASP A N 1
ATOM 616 C CA . ASP A 1 90 ? -1.690 -8.541 -5.235 1.00 90.12 90 ASP A CA 1
ATOM 617 C C . ASP A 1 90 ? -0.998 -9.300 -6.387 1.00 90.12 90 ASP A C 1
ATOM 619 O O . ASP A 1 90 ? -1.690 -9.792 -7.296 1.00 90.12 90 ASP A O 1
ATOM 623 N N . ASP A 1 91 ? 0.332 -9.448 -6.362 1.00 86.19 91 ASP A N 1
ATOM 624 C CA . ASP A 1 91 ? 1.102 -10.169 -7.384 1.00 86.19 91 ASP A CA 1
ATOM 625 C C . ASP A 1 91 ? 1.526 -11.608 -7.019 1.00 86.19 91 ASP A C 1
ATOM 627 O O . ASP A 1 91 ? 1.751 -12.443 -7.909 1.00 86.19 91 ASP A O 1
ATOM 631 N N . GLY A 1 92 ? 1.460 -11.960 -5.738 1.00 86.75 92 GLY A N 1
ATOM 632 C CA . GLY A 1 92 ? 1.636 -13.304 -5.204 1.00 86.75 92 GLY A CA 1
ATOM 633 C C . GLY A 1 92 ? 3.089 -13.724 -4.974 1.00 86.75 92 GLY A C 1
ATOM 634 O O . GLY A 1 92 ? 3.345 -14.939 -4.918 1.00 86.75 92 GLY A O 1
ATOM 635 N N . ASP A 1 93 ? 4.032 -12.785 -4.882 1.00 80.81 93 ASP A N 1
ATOM 636 C CA . ASP A 1 93 ? 5.455 -13.065 -4.659 1.00 80.81 93 ASP A CA 1
ATOM 637 C C . ASP A 1 93 ? 5.822 -13.259 -3.166 1.00 80.81 93 ASP A C 1
ATOM 639 O O . ASP A 1 93 ? 6.895 -13.786 -2.826 1.00 80.81 93 ASP A O 1
ATOM 643 N N . GLY A 1 94 ? 4.872 -12.975 -2.269 1.00 87.44 94 GLY A N 1
ATOM 644 C CA . GLY A 1 94 ? 4.993 -13.113 -0.820 1.00 87.44 94 GLY A CA 1
ATOM 645 C C . GLY A 1 94 ? 5.467 -11.850 -0.098 1.00 87.44 94 GLY A C 1
ATOM 646 O O . GLY A 1 94 ? 5.678 -11.907 1.123 1.00 87.44 94 GLY A O 1
ATOM 647 N N . LEU A 1 95 ? 5.654 -10.752 -0.822 1.00 88.00 95 LEU A N 1
ATOM 648 C CA . LEU A 1 95 ? 5.818 -9.387 -0.336 1.00 88.00 95 LEU A CA 1
ATOM 649 C C . LEU A 1 95 ? 4.478 -8.661 -0.563 1.00 88.00 95 LEU A C 1
ATOM 651 O O . LEU A 1 95 ? 3.681 -9.119 -1.359 1.00 88.00 95 LEU A O 1
ATOM 655 N N . VAL A 1 96 ? 4.138 -7.675 0.272 1.00 89.81 96 VAL A N 1
ATOM 656 C CA . VAL A 1 96 ? 2.722 -7.264 0.424 1.00 89.81 96 VAL A CA 1
ATOM 657 C C . VAL A 1 96 ? 2.429 -5.836 -0.016 1.00 89.81 96 VAL A C 1
ATOM 659 O O . VAL A 1 96 ? 1.325 -5.588 -0.446 1.00 89.81 96 VAL A O 1
ATOM 662 N 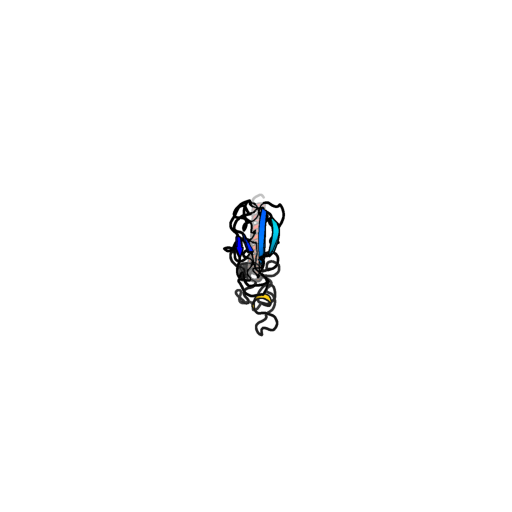N . ASP A 1 97 ? 3.343 -4.891 0.186 1.00 91.50 97 ASP A N 1
ATOM 663 C CA . ASP A 1 97 ? 3.104 -3.467 -0.078 1.00 91.50 97 ASP A CA 1
ATOM 664 C C . ASP A 1 97 ? 4.444 -2.719 -0.053 1.00 91.50 97 ASP A C 1
ATOM 666 O O . ASP A 1 97 ? 5.503 -3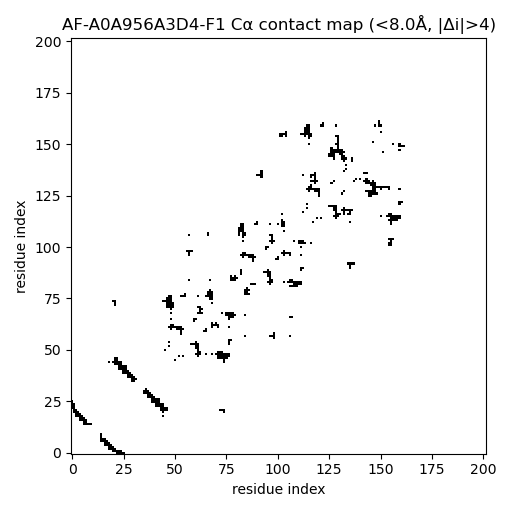.281 0.286 1.00 91.50 97 ASP A O 1
ATOM 670 N N . PHE A 1 98 ? 4.400 -1.414 -0.334 1.00 91.50 98 PHE A N 1
ATOM 671 C CA . PHE A 1 98 ? 5.551 -0.527 -0.245 1.00 91.50 98 PHE A CA 1
ATOM 672 C C . PHE A 1 98 ? 6.314 -0.652 1.088 1.00 91.50 98 PHE A C 1
ATOM 674 O O . PHE A 1 98 ? 5.772 -0.857 2.169 1.00 91.50 98 PHE A O 1
ATOM 681 N N . GLY A 1 99 ? 7.643 -0.563 1.001 1.00 87.12 99 GLY A N 1
ATOM 682 C CA . GLY A 1 99 ? 8.554 -0.722 2.139 1.00 87.12 99 GLY A CA 1
ATOM 683 C C . GLY A 1 99 ? 8.976 -2.171 2.403 1.00 87.12 99 GLY A C 1
ATOM 684 O O . GLY A 1 99 ? 10.115 -2.397 2.831 1.00 87.12 99 GLY A O 1
ATOM 685 N N . SER A 1 100 ? 8.119 -3.145 2.083 1.00 88.81 100 SER A N 1
ATOM 686 C CA . SER A 1 100 ? 8.447 -4.577 2.146 1.00 88.81 100 SER A CA 1
ATOM 687 C C . SER A 1 100 ? 8.619 -5.204 0.766 1.00 88.81 100 SER A C 1
ATOM 689 O O . SER A 1 100 ? 9.500 -6.051 0.606 1.00 88.81 100 SER A O 1
ATOM 691 N N . ASP A 1 101 ? 7.825 -4.765 -0.205 1.00 88.81 101 ASP A N 1
ATOM 692 C CA . ASP A 1 101 ? 7.882 -5.195 -1.592 1.00 88.81 101 ASP A CA 1
ATOM 693 C C . ASP A 1 101 ? 8.746 -4.239 -2.449 1.00 88.81 101 ASP A C 1
ATOM 695 O O . ASP A 1 101 ? 8.469 -3.039 -2.534 1.00 88.81 101 ASP A O 1
ATOM 699 N N . PRO A 1 102 ? 9.829 -4.734 -3.086 1.00 86.19 102 PRO A N 1
ATOM 700 C CA . PRO A 1 102 ? 10.583 -4.004 -4.098 1.00 86.19 102 PRO A CA 1
ATOM 701 C C . PRO A 1 102 ? 9.788 -3.660 -5.370 1.00 86.19 102 PRO A C 1
ATOM 703 O O . PRO A 1 102 ? 10.272 -2.841 -6.158 1.00 86.19 102 PRO A O 1
ATOM 706 N N . GLY A 1 103 ? 8.649 -4.313 -5.626 1.00 86.94 103 GLY A N 1
ATOM 707 C CA . GLY A 1 103 ? 7.769 -4.099 -6.783 1.00 86.94 103 GLY A CA 1
ATOM 708 C C . GLY A 1 103 ? 7.026 -2.776 -6.713 1.00 86.94 103 GLY A C 1
ATOM 709 O O . GLY A 1 103 ? 6.832 -2.096 -7.726 1.00 86.94 103 GLY A O 1
ATOM 710 N N . CYS A 1 104 ? 6.770 -2.322 -5.495 1.00 91.00 104 CYS A N 1
ATOM 711 C CA . CYS A 1 104 ? 6.222 -1.014 -5.207 1.00 91.00 104 CYS A CA 1
ATOM 712 C C . CYS A 1 104 ? 7.273 0.106 -5.264 1.00 91.00 104 CYS A C 1
ATOM 714 O O . CYS A 1 104 ? 8.184 0.211 -4.440 1.00 91.00 104 CYS A O 1
ATOM 716 N N . ALA A 1 105 ? 7.118 1.009 -6.239 1.00 89.56 105 ALA A N 1
ATOM 717 C CA . ALA A 1 105 ? 7.958 2.207 -6.367 1.00 89.56 105 ALA A CA 1
ATOM 718 C C . ALA A 1 105 ? 7.658 3.253 -5.283 1.00 89.56 105 ALA A C 1
ATOM 720 O O . ALA A 1 105 ? 8.553 3.977 -4.837 1.00 89.56 105 ALA A O 1
ATOM 721 N N . ASP A 1 106 ? 6.380 3.353 -4.926 1.00 90.81 106 ASP A N 1
ATOM 722 C CA . ASP A 1 106 ? 5.805 4.236 -3.923 1.00 90.81 106 ASP A CA 1
ATOM 723 C C . ASP A 1 106 ? 4.419 3.694 -3.507 1.00 90.81 106 ASP A C 1
ATOM 725 O O . ASP A 1 106 ? 3.855 2.880 -4.244 1.00 90.81 106 ASP A O 1
ATOM 729 N N . PRO A 1 107 ? 3.855 4.143 -2.372 1.00 91.00 107 PRO A N 1
ATOM 730 C CA . PRO A 1 107 ? 2.546 3.681 -1.883 1.00 91.00 107 PRO A CA 1
ATOM 731 C C . PRO A 1 107 ? 1.391 3.970 -2.856 1.00 91.00 107 PRO A C 1
ATOM 733 O O . PRO A 1 107 ? 0.411 3.241 -2.946 1.00 91.00 107 PRO A O 1
ATOM 736 N N . ALA A 1 108 ? 1.518 5.011 -3.687 1.00 90.12 108 ALA A N 1
ATOM 737 C CA . ALA A 1 108 ? 0.505 5.370 -4.679 1.00 90.12 108 ALA A CA 1
ATOM 738 C C . ALA A 1 108 ? 0.660 4.627 -6.020 1.00 90.12 108 ALA A C 1
ATOM 740 O O . ALA A 1 108 ? -0.059 4.934 -6.986 1.00 90.12 108 ALA A O 1
ATOM 741 N N . ALA A 1 109 ? 1.591 3.675 -6.118 1.00 89.69 109 ALA A N 1
ATOM 742 C CA . ALA A 1 109 ? 1.806 2.902 -7.326 1.00 89.69 109 ALA A CA 1
ATOM 743 C C . ALA A 1 109 ? 0.574 2.043 -7.659 1.00 89.69 109 ALA A C 1
ATOM 745 O O . ALA A 1 109 ? -0.092 1.471 -6.804 1.00 89.69 109 ALA A O 1
ATOM 746 N N . LEU A 1 110 ? 0.261 1.959 -8.955 1.00 88.75 110 LEU A N 1
ATOM 747 C CA . LEU A 1 110 ? -0.900 1.212 -9.462 1.00 88.75 110 LEU A CA 1
ATOM 748 C C . LEU A 1 110 ? -0.550 -0.217 -9.902 1.00 88.75 110 LEU A C 1
ATOM 750 O O . LEU A 1 110 ? -1.365 -0.873 -10.552 1.00 88.75 110 LEU A O 1
ATOM 754 N N . THR A 1 111 ? 0.686 -0.652 -9.663 1.00 86.44 111 THR A N 1
ATOM 755 C CA . THR A 1 111 ? 1.198 -1.960 -10.066 1.00 86.44 111 THR A CA 1
ATOM 756 C C . THR A 1 111 ? 2.249 -2.411 -9.068 1.00 86.44 111 THR A C 1
ATOM 758 O O . THR A 1 111 ? 3.223 -1.696 -8.855 1.00 86.44 111 THR A O 1
ATOM 761 N N . GLU A 1 112 ? 2.037 -3.595 -8.514 1.00 86.56 112 GLU A N 1
ATOM 762 C CA . GLU A 1 112 ? 2.967 -4.275 -7.608 1.00 86.56 112 GLU A CA 1
ATOM 763 C C . GLU A 1 112 ? 3.944 -5.177 -8.383 1.00 86.56 112 GLU A C 1
ATOM 765 O O . GLU A 1 112 ? 5.085 -5.337 -7.992 1.00 86.56 112 GLU A O 1
ATOM 770 N N . SER A 1 113 ? 3.567 -5.626 -9.591 1.00 86.69 113 SER A N 1
ATOM 771 C CA . SER A 1 113 ? 4.440 -6.409 -10.484 1.00 86.69 113 SER A CA 1
ATOM 772 C C . SER A 1 113 ? 4.886 -5.602 -11.717 1.00 86.69 113 SER A C 1
ATOM 774 O O . SER A 1 113 ? 4.304 -5.718 -12.807 1.00 86.69 113 SER A O 1
ATOM 776 N N . PRO A 1 114 ? 5.846 -4.672 -11.575 1.00 84.50 114 PRO A N 1
ATOM 777 C CA . PRO A 1 114 ? 6.370 -3.880 -12.679 1.00 84.50 114 PRO A CA 1
ATOM 778 C C . PRO A 1 114 ? 7.189 -4.748 -13.632 1.00 84.50 114 PRO A C 1
ATOM 780 O O . PRO A 1 114 ? 7.540 -5.882 -13.331 1.00 84.50 114 PRO A O 1
ATOM 783 N N . VAL A 1 115 ? 7.513 -4.198 -14.805 1.00 89.06 115 VAL A N 1
ATOM 784 C CA . VAL A 1 115 ? 8.207 -4.951 -15.861 1.00 89.06 115 VAL A CA 1
ATOM 785 C C . VAL A 1 115 ? 9.508 -5.559 -15.339 1.00 89.06 115 VAL A C 1
ATOM 787 O O . VAL A 1 115 ? 9.698 -6.745 -15.502 1.00 89.06 115 VAL A O 1
ATOM 790 N N . CYS A 1 116 ? 10.296 -4.801 -14.572 1.00 89.31 116 CYS A N 1
ATOM 791 C CA . CYS A 1 116 ? 11.538 -5.278 -13.960 1.00 89.31 116 CYS A CA 1
ATOM 792 C C . CYS A 1 116 ? 11.399 -6.333 -12.842 1.00 89.31 116 CYS A C 1
ATOM 794 O O . CYS A 1 116 ? 12.408 -6.643 -12.194 1.00 89.31 116 CYS A O 1
ATOM 796 N N . GLN A 1 117 ? 10.188 -6.833 -12.585 1.00 88.31 117 GLN A N 1
ATOM 797 C CA . GLN A 1 117 ? 9.898 -7.931 -11.663 1.00 88.31 117 GLN A CA 1
ATOM 798 C C . GLN A 1 117 ? 8.875 -8.936 -12.184 1.00 88.31 117 GLN A C 1
ATOM 800 O O . GLN A 1 117 ? 8.516 -9.848 -11.450 1.00 88.31 117 GLN A O 1
ATOM 805 N N . ASN A 1 118 ? 8.407 -8.828 -13.426 1.00 88.00 118 ASN A N 1
ATOM 806 C CA . ASN A 1 118 ? 7.275 -9.628 -13.892 1.00 88.00 118 ASN A CA 1
ATOM 807 C C . ASN A 1 118 ? 7.659 -11.073 -14.293 1.00 88.00 118 ASN A C 1
ATOM 809 O O . ASN A 1 118 ? 6.790 -11.853 -14.706 1.00 88.00 118 ASN A O 1
ATOM 813 N N . GLY A 1 119 ? 8.942 -11.446 -14.204 1.00 88.25 119 GLY A N 1
ATOM 814 C CA . GLY A 1 119 ? 9.437 -12.782 -14.540 1.00 88.25 119 GLY A CA 1
ATOM 815 C C . GLY A 1 119 ? 9.716 -12.996 -16.031 1.00 88.25 119 GLY A C 1
ATOM 816 O O . GLY A 1 119 ? 9.862 -14.152 -16.454 1.00 88.25 119 GLY A O 1
ATOM 817 N N . ILE A 1 120 ? 9.714 -11.941 -16.852 1.00 89.25 120 ILE A N 1
ATOM 818 C CA . ILE A 1 120 ? 9.791 -11.994 -18.318 1.00 89.25 120 ILE A CA 1
ATOM 819 C C . ILE A 1 120 ? 11.028 -11.226 -18.807 1.00 89.25 120 ILE A C 1
ATOM 821 O O . ILE A 1 120 ? 11.525 -10.315 -18.173 1.00 89.25 120 ILE A O 1
ATOM 825 N N . ASP A 1 121 ? 11.576 -11.659 -19.945 1.00 89.31 121 ASP A N 1
ATOM 826 C CA . ASP A 1 121 ? 12.603 -10.922 -20.691 1.00 89.31 121 ASP A CA 1
ATOM 827 C C . ASP A 1 121 ? 11.868 -10.028 -21.703 1.00 89.31 121 ASP A C 1
ATOM 829 O O . ASP A 1 121 ? 11.658 -10.425 -22.860 1.00 89.31 121 ASP A O 1
ATOM 833 N N . ASP A 1 122 ? 11.371 -8.870 -21.259 1.00 88.88 122 ASP A N 1
ATOM 834 C CA . ASP A 1 122 ? 10.644 -7.915 -22.112 1.00 88.88 122 ASP A CA 1
ATOM 835 C C . ASP A 1 122 ? 11.581 -7.225 -23.128 1.00 88.88 122 ASP A C 1
ATOM 837 O O . ASP A 1 122 ? 11.165 -6.709 -24.176 1.00 88.88 122 ASP A O 1
ATOM 841 N N . ASP A 1 123 ? 12.872 -7.262 -22.826 1.00 87.50 123 ASP A N 1
ATOM 842 C CA . ASP A 1 123 ? 14.010 -6.647 -23.491 1.00 87.50 123 ASP A CA 1
ATOM 843 C C . ASP A 1 123 ? 14.613 -7.501 -24.645 1.00 87.50 123 ASP A C 1
ATOM 845 O O . ASP A 1 123 ? 15.154 -6.968 -25.641 1.00 87.50 123 ASP A O 1
ATOM 849 N N . GLY A 1 124 ? 14.508 -8.823 -24.523 1.00 88.81 124 GLY A N 1
ATOM 850 C CA . GLY A 1 124 ? 15.020 -9.845 -25.429 1.00 88.81 124 GLY A CA 1
ATOM 851 C C . GLY A 1 124 ? 16.528 -10.137 -25.354 1.00 88.81 124 GLY A C 1
ATOM 852 O O . GLY A 1 124 ? 17.058 -10.703 -26.322 1.00 88.81 124 GLY A O 1
ATOM 853 N N . ASP A 1 125 ? 17.256 -9.721 -24.313 1.00 88.06 125 ASP A N 1
ATOM 854 C CA . ASP A 1 125 ? 18.688 -10.013 -24.128 1.00 88.06 125 ASP A CA 1
ATOM 855 C C . ASP A 1 125 ? 18.996 -11.283 -23.342 1.00 88.06 125 ASP A C 1
ATOM 857 O O . ASP A 1 125 ? 20.159 -11.706 -23.297 1.00 88.06 125 ASP A O 1
ATOM 861 N N . GLY A 1 126 ? 17.960 -11.957 -22.849 1.00 88.00 126 GLY A N 1
ATOM 862 C CA . GLY A 1 126 ? 18.055 -13.209 -22.115 1.00 88.00 126 GLY A CA 1
ATOM 863 C C . GLY A 1 126 ? 18.377 -13.044 -20.632 1.00 88.00 126 GLY A C 1
ATOM 864 O O . GLY A 1 126 ? 18.640 -14.057 -19.973 1.00 88.00 126 GLY A O 1
ATOM 865 N N . SER A 1 127 ? 18.390 -11.815 -20.121 1.00 91.00 127 SER A N 1
ATOM 866 C CA . SER A 1 127 ? 18.352 -11.517 -18.690 1.00 91.00 127 SER A CA 1
ATOM 867 C C . SER A 1 127 ? 16.895 -11.367 -18.250 1.00 91.00 127 SER A C 1
ATOM 869 O O . SER A 1 127 ? 16.027 -11.084 -19.066 1.00 91.00 127 SER A O 1
ATOM 871 N N . LEU A 1 128 ? 16.622 -11.631 -16.978 1.00 89.50 128 LEU A N 1
ATOM 872 C CA . LEU A 1 128 ? 15.295 -11.483 -16.388 1.00 89.50 128 LEU A CA 1
ATOM 873 C C . LEU A 1 128 ? 15.419 -10.561 -15.189 1.00 89.50 128 LEU A C 1
ATOM 875 O O . LEU A 1 128 ? 16.210 -10.878 -14.296 1.00 89.50 128 LEU A O 1
ATOM 879 N N . ASP A 1 129 ? 14.623 -9.494 -15.162 1.00 90.06 129 ASP A N 1
ATOM 880 C CA . ASP A 1 129 ? 14.309 -8.700 -13.970 1.00 90.06 129 ASP A CA 1
ATOM 881 C C . ASP A 1 129 ? 15.518 -8.207 -13.150 1.00 90.06 129 ASP A C 1
ATOM 883 O O . ASP A 1 129 ? 16.686 -8.392 -13.482 1.00 90.06 129 ASP A O 1
ATOM 887 N N . PHE A 1 130 ? 15.285 -7.560 -12.012 1.00 89.31 130 PHE A N 1
ATOM 888 C CA . PHE A 1 130 ? 16.382 -7.122 -11.137 1.00 89.31 130 PHE A CA 1
ATOM 889 C C . PHE A 1 130 ? 17.119 -8.271 -10.413 1.00 89.31 130 PHE A C 1
ATOM 891 O O . PHE A 1 130 ? 18.248 -8.072 -9.952 1.00 89.31 130 PHE A O 1
ATOM 898 N N . ASP A 1 131 ? 16.507 -9.453 -10.279 1.00 89.19 131 ASP A N 1
ATOM 899 C CA . ASP A 1 131 ? 17.017 -10.573 -9.475 1.00 89.19 131 ASP A CA 1
ATOM 900 C C . ASP A 1 131 ? 17.115 -11.911 -10.233 1.00 89.19 131 ASP A C 1
ATOM 902 O O . ASP A 1 131 ? 17.444 -12.944 -9.638 1.00 89.19 131 ASP A O 1
ATOM 906 N N . GLY A 1 132 ? 16.914 -11.899 -11.555 1.00 90.44 132 GLY A N 1
ATOM 907 C CA . GLY A 1 132 ? 16.879 -13.113 -12.370 1.00 90.44 132 GLY A CA 1
ATOM 908 C C . GLY A 1 132 ? 15.500 -13.776 -12.431 1.00 90.44 132 GLY A C 1
ATOM 909 O O . GLY A 1 132 ? 15.434 -14.960 -12.782 1.00 90.44 132 GLY A O 1
ATOM 910 N N . GLY A 1 133 ? 14.435 -13.055 -12.068 1.00 88.38 133 GLY A N 1
ATOM 911 C CA . GLY A 1 133 ? 13.053 -13.535 -12.012 1.00 88.38 133 GLY A CA 1
ATOM 912 C C . GLY A 1 133 ? 12.758 -14.369 -10.764 1.00 88.38 133 GLY A C 1
ATOM 913 O O . GLY A 1 133 ? 11.888 -15.241 -10.792 1.00 88.38 133 GLY A O 1
ATOM 914 N N . LEU A 1 134 ? 13.532 -14.187 -9.690 1.00 88.50 134 LEU A N 1
ATOM 915 C CA . LEU A 1 134 ? 13.408 -14.983 -8.471 1.00 88.50 134 LEU A CA 1
ATOM 916 C C . LEU A 1 134 ? 12.176 -14.581 -7.650 1.00 88.50 134 LEU A C 1
ATOM 918 O O . LEU A 1 134 ? 11.512 -15.501 -7.167 1.00 88.50 134 LEU A O 1
ATOM 922 N N . SER A 1 135 ? 11.861 -13.286 -7.540 1.00 82.69 135 SER A N 1
ATOM 923 C CA . SER A 1 135 ? 10.621 -12.779 -6.931 1.00 82.69 135 SER A CA 1
ATOM 924 C C . SER A 1 135 ? 9.384 -13.355 -7.633 1.00 82.69 135 SER A C 1
ATOM 926 O O . SER A 1 135 ? 8.695 -14.191 -7.056 1.00 82.69 135 SER A O 1
ATOM 928 N N . ALA A 1 136 ? 9.185 -13.080 -8.927 1.00 84.44 136 ALA A N 1
ATOM 929 C CA . ALA A 1 136 ? 7.979 -13.520 -9.642 1.00 84.44 136 ALA A CA 1
ATOM 930 C C . ALA A 1 136 ? 7.825 -15.040 -9.830 1.00 84.44 136 ALA A C 1
ATOM 932 O O . ALA A 1 136 ? 6.709 -15.562 -9.870 1.00 84.44 136 ALA A O 1
ATOM 933 N N . LEU A 1 137 ? 8.919 -15.789 -10.021 1.00 84.25 137 LEU A N 1
ATOM 934 C CA . LEU A 1 137 ? 8.830 -17.218 -10.370 1.00 84.25 137 LEU A CA 1
ATOM 935 C C . LEU A 1 137 ? 9.085 -18.151 -9.180 1.00 84.25 137 LEU A C 1
ATOM 937 O O . LEU A 1 137 ? 8.800 -19.356 -9.261 1.00 84.25 137 LEU A O 1
ATOM 941 N N . GLY A 1 138 ? 9.629 -17.612 -8.090 1.00 82.44 138 GLY A N 1
ATOM 942 C CA . GLY A 1 138 ? 9.995 -18.340 -6.888 1.00 82.44 138 GLY A CA 1
ATOM 943 C C . GLY A 1 138 ? 11.271 -19.180 -7.016 1.00 82.44 138 GLY A C 1
ATOM 944 O O . GLY A 1 138 ? 11.737 -19.593 -8.088 1.00 82.44 138 GLY A O 1
ATOM 945 N N . ALA A 1 139 ? 11.851 -19.500 -5.858 1.00 81.81 139 ALA A N 1
ATOM 946 C CA . ALA A 1 139 ? 13.079 -20.279 -5.779 1.00 81.81 139 ALA A CA 1
ATOM 947 C C . ALA A 1 139 ? 12.933 -21.675 -6.414 1.00 81.81 139 ALA A C 1
ATOM 949 O O . ALA A 1 139 ? 12.096 -22.489 -6.021 1.00 81.81 139 ALA A O 1
ATOM 950 N N . GLY A 1 140 ? 13.827 -21.991 -7.355 1.00 76.88 140 GLY A N 1
ATOM 951 C CA . GLY A 1 140 ? 13.881 -23.300 -8.013 1.00 76.88 140 GLY A CA 1
ATOM 952 C C . GLY A 1 140 ? 13.045 -23.417 -9.289 1.00 76.88 140 GLY A C 1
ATOM 953 O O . GLY A 1 140 ? 12.970 -24.516 -9.847 1.00 76.88 140 GLY A O 1
ATOM 954 N N . HIS A 1 141 ? 12.464 -22.319 -9.783 1.00 80.81 141 HIS A N 1
ATOM 955 C CA . HIS A 1 141 ? 11.839 -22.299 -11.100 1.00 80.81 141 HIS A CA 1
ATOM 956 C C . HIS A 1 141 ? 12.880 -22.594 -12.206 1.00 80.81 141 HIS A C 1
ATOM 958 O O . HIS A 1 141 ? 13.975 -22.031 -12.199 1.00 80.81 141 HIS A O 1
ATOM 964 N N . PRO A 1 142 ? 12.599 -23.480 -13.181 1.00 79.62 142 PRO A N 1
ATOM 965 C CA . PRO A 1 142 ? 13.562 -23.830 -14.233 1.00 79.62 142 PRO A CA 1
ATOM 966 C C . PRO A 1 142 ? 13.847 -22.691 -15.226 1.00 79.62 142 PRO A C 1
ATOM 968 O O . PRO A 1 142 ? 14.752 -22.828 -16.046 1.00 79.62 142 PRO A O 1
ATOM 971 N N . GLY A 1 143 ? 13.062 -21.614 -15.173 1.00 79.25 143 GLY A N 1
ATOM 972 C CA . GLY A 1 143 ? 13.181 -20.423 -16.012 1.00 79.25 143 GLY A CA 1
ATOM 973 C C . GLY A 1 143 ? 13.981 -19.273 -15.401 1.00 79.25 143 GLY A C 1
ATOM 974 O O . GLY A 1 143 ? 14.042 -18.237 -16.040 1.00 79.25 143 GLY A O 1
ATOM 975 N N . LEU A 1 144 ? 14.590 -19.436 -14.218 1.00 85.00 144 LEU A N 1
ATOM 976 C CA . LEU A 1 144 ? 15.409 -18.375 -13.615 1.00 85.00 144 LEU A CA 1
ATOM 977 C C . LEU A 1 144 ? 16.581 -17.983 -14.529 1.00 85.00 144 LEU A C 1
ATOM 979 O O . LEU A 1 144 ? 17.276 -18.845 -15.085 1.00 85.00 144 LEU A O 1
ATOM 983 N N . GLY A 1 145 ? 16.793 -16.677 -14.657 1.00 86.62 145 GLY A N 1
ATOM 984 C CA . GLY A 1 145 ? 17.764 -16.049 -15.545 1.00 86.62 145 GLY A CA 1
ATOM 985 C C . GLY A 1 145 ? 18.926 -15.398 -14.799 1.00 86.62 145 GLY A C 1
ATOM 986 O O . GLY A 1 145 ? 19.121 -15.577 -13.596 1.00 86.62 145 GLY A O 1
ATOM 987 N N . ALA A 1 146 ? 19.740 -14.650 -15.542 1.00 90.44 146 ALA A N 1
ATOM 988 C CA . ALA A 1 146 ? 20.644 -13.683 -14.931 1.00 90.44 146 ALA A CA 1
ATOM 989 C C . ALA A 1 146 ? 19.863 -12.389 -14.645 1.00 90.44 146 ALA A C 1
ATOM 991 O O . ALA A 1 146 ? 19.020 -12.047 -15.469 1.00 90.44 146 ALA A O 1
ATOM 992 N N . PRO A 1 147 ? 20.170 -11.661 -13.556 1.00 91.25 147 PRO A N 1
ATOM 993 C CA . PRO A 1 147 ? 19.636 -10.321 -13.341 1.00 91.25 147 PRO A CA 1
ATOM 994 C C . PRO A 1 147 ? 19.910 -9.402 -14.535 1.00 91.25 147 PRO A C 1
ATOM 996 O O . PRO A 1 147 ? 21.059 -9.312 -14.988 1.00 91.25 147 PRO A O 1
ATOM 999 N N . ASP A 1 148 ? 18.881 -8.710 -15.006 1.00 90.06 148 ASP A N 1
ATOM 1000 C CA . ASP A 1 148 ? 18.966 -7.666 -16.015 1.00 90.06 148 ASP A CA 1
ATOM 1001 C C . ASP A 1 148 ? 19.612 -6.394 -15.444 1.00 90.06 148 ASP A C 1
ATOM 1003 O O . ASP A 1 148 ? 19.182 -5.794 -14.456 1.00 90.06 148 ASP A O 1
ATOM 1007 N N . ALA A 1 149 ? 20.661 -5.942 -16.132 1.00 89.50 149 ALA A N 1
ATOM 1008 C CA . ALA A 1 149 ? 21.354 -4.700 -15.845 1.00 89.50 149 ALA A CA 1
ATOM 1009 C C . ALA A 1 149 ? 20.475 -3.447 -16.006 1.00 89.50 149 ALA A C 1
ATOM 1011 O O . ALA A 1 149 ? 20.791 -2.432 -15.381 1.00 89.50 149 ALA A O 1
ATOM 1012 N N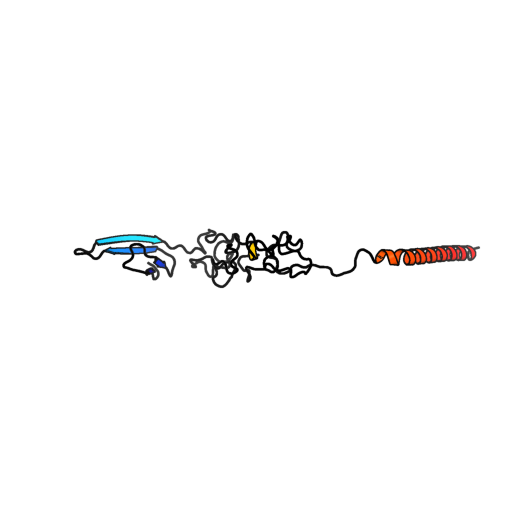 . SER A 1 150 ? 19.416 -3.497 -16.820 1.00 87.31 150 SER A N 1
ATOM 1013 C CA . SER A 1 150 ? 18.425 -2.420 -16.967 1.00 87.31 150 SER A CA 1
ATOM 1014 C C . SER A 1 150 ? 17.622 -2.193 -15.694 1.00 87.31 150 SER A C 1
ATOM 1016 O O . SER A 1 150 ? 17.257 -1.056 -15.408 1.00 87.31 150 SER A O 1
ATOM 1018 N N . CYS A 1 151 ? 17.395 -3.266 -14.937 1.00 89.25 151 CYS A N 1
ATOM 1019 C CA . CYS A 1 151 ? 16.582 -3.299 -13.725 1.00 89.25 151 CYS A CA 1
ATOM 1020 C C . CYS A 1 151 ? 17.413 -3.191 -12.438 1.00 89.25 151 CYS A C 1
ATOM 1022 O O . CYS A 1 151 ? 16.887 -2.975 -11.345 1.00 89.25 151 CYS A O 1
ATOM 1024 N N . LEU A 1 152 ? 18.743 -3.304 -12.540 1.00 87.19 152 LEU A N 1
ATOM 1025 C CA . LEU A 1 152 ? 19.628 -3.175 -11.387 1.00 87.19 152 LEU A CA 1
ATOM 1026 C C . LEU A 1 152 ? 19.519 -1.785 -10.740 1.00 87.19 152 LEU A C 1
ATOM 1028 O O . LEU A 1 152 ? 19.960 -0.775 -11.291 1.00 87.19 152 LEU A O 1
ATOM 1032 N N . GLY A 1 153 ? 19.040 -1.775 -9.496 1.00 81.81 153 GLY A N 1
ATOM 1033 C CA . GLY A 1 153 ? 18.954 -0.585 -8.647 1.00 81.81 153 GLY A CA 1
ATOM 1034 C C . GLY A 1 153 ? 17.607 0.133 -8.681 1.00 81.81 153 GLY A C 1
ATOM 1035 O O . GLY A 1 153 ? 17.452 1.091 -7.927 1.00 81.81 153 GLY A O 1
ATOM 1036 N N . ASP A 1 154 ? 16.664 -0.331 -9.501 1.00 84.50 154 ASP A N 1
ATOM 1037 C CA . ASP A 1 154 ? 15.279 0.148 -9.538 1.00 84.50 154 ASP A CA 1
ATOM 1038 C C . ASP A 1 154 ? 14.338 -1.020 -9.902 1.00 84.50 154 ASP A C 1
ATOM 1040 O O . ASP A 1 154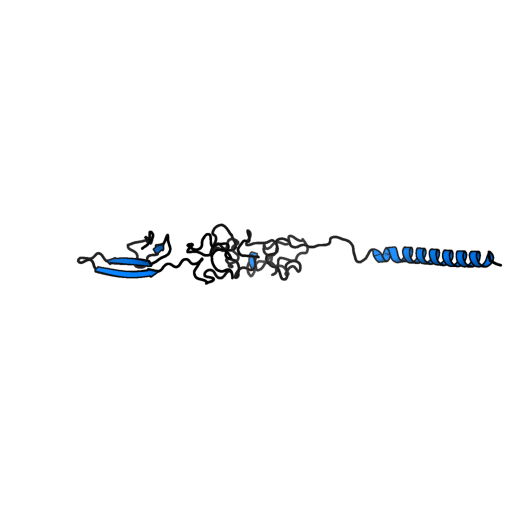 ? 13.915 -1.139 -11.052 1.00 84.50 154 ASP A O 1
ATOM 1044 N N . PRO A 1 155 ? 14.061 -1.939 -8.954 1.00 83.25 155 PRO A N 1
ATOM 1045 C CA . PRO A 1 155 ? 13.193 -3.095 -9.197 1.00 83.25 155 PRO A CA 1
ATOM 1046 C C . PRO A 1 155 ? 11.766 -2.687 -9.572 1.00 83.25 155 PRO A C 1
ATOM 1048 O O . PRO A 1 155 ? 11.089 -3.411 -10.293 1.00 83.25 155 PRO A O 1
ATOM 1051 N N . ALA A 1 156 ? 11.341 -1.492 -9.156 1.00 83.50 156 ALA A N 1
ATOM 1052 C CA . ALA A 1 156 ? 10.009 -0.985 -9.418 1.00 83.50 156 ALA A CA 1
ATOM 1053 C C . ALA A 1 156 ? 9.832 -0.356 -10.822 1.00 83.50 156 ALA A C 1
ATOM 1055 O O . ALA A 1 156 ? 8.792 0.226 -11.152 1.00 83.50 156 ALA A O 1
ATOM 1056 N N . HIS A 1 157 ? 10.864 -0.413 -11.674 1.00 83.81 157 HIS A N 1
ATOM 1057 C CA . HIS A 1 157 ? 10.854 0.266 -12.964 1.00 83.81 157 HIS A CA 1
ATOM 1058 C C . HIS A 1 157 ? 9.884 -0.386 -13.959 1.00 83.81 157 HIS A C 1
ATOM 1060 O O . HIS A 1 157 ? 9.911 -1.585 -14.227 1.00 83.81 157 HIS A O 1
ATOM 1066 N N . LEU A 1 158 ? 9.071 0.441 -14.616 1.00 80.62 158 LEU A N 1
ATOM 1067 C CA . LEU A 1 158 ? 8.045 -0.015 -15.564 1.00 80.62 158 LEU A CA 1
ATOM 1068 C C . LEU A 1 158 ? 8.581 -0.361 -16.966 1.00 80.62 158 LEU A C 1
ATOM 1070 O O . LEU A 1 158 ? 7.792 -0.517 -17.896 1.00 80.62 158 LEU A O 1
ATOM 1074 N N . HIS A 1 159 ? 9.900 -0.387 -17.165 1.00 80.38 159 HIS A N 1
ATOM 1075 C CA . HIS A 1 159 ? 10.527 -0.597 -18.472 1.00 80.38 159 HIS A CA 1
ATOM 1076 C C . HIS A 1 159 ? 11.947 -1.162 -18.335 1.00 80.38 159 HIS A C 1
ATOM 1078 O O . HIS A 1 159 ? 12.795 -0.565 -17.682 1.00 80.38 159 HIS A O 1
ATOM 1084 N N . GLU A 1 160 ? 12.260 -2.197 -19.106 1.00 75.62 160 GLU A N 1
ATOM 1085 C CA . GLU A 1 160 ? 13.593 -2.823 -19.158 1.00 75.62 160 GLU A CA 1
ATOM 1086 C C . GLU A 1 160 ? 14.529 -2.155 -20.180 1.00 75.62 160 GLU A C 1
ATOM 1088 O O . GLU A 1 160 ? 15.514 -2.720 -20.632 1.00 75.62 160 GLU A O 1
ATOM 1093 N N . HIS A 1 161 ? 14.238 -0.920 -20.611 1.00 75.25 161 HIS A N 1
ATOM 1094 C CA . HIS A 1 161 ? 15.021 -0.260 -21.657 1.00 75.25 161 HIS A CA 1
ATOM 1095 C C . HIS A 1 161 ? 15.226 1.231 -21.463 1.00 75.25 161 HIS A C 1
ATOM 1097 O O . HIS A 1 161 ? 14.298 2.031 -21.515 1.00 75.25 161 HIS A O 1
ATOM 1103 N N . ASN A 1 162 ? 16.495 1.621 -21.545 1.00 59.81 162 ASN A N 1
ATOM 1104 C CA . ASN A 1 162 ? 16.893 2.757 -22.370 1.00 59.81 162 ASN A CA 1
ATOM 1105 C C . ASN A 1 162 ? 17.950 2.293 -23.380 1.00 59.81 162 ASN A C 1
ATOM 1107 O O . ASN A 1 162 ? 19.057 2.836 -23.446 1.00 59.81 162 ASN A O 1
ATOM 1111 N N . ARG A 1 163 ? 17.641 1.288 -24.218 1.00 55.69 163 ARG A N 1
ATOM 1112 C CA . ARG A 1 163 ? 18.435 1.100 -25.435 1.00 55.69 163 ARG A CA 1
ATOM 1113 C C . ARG A 1 163 ? 18.308 2.367 -26.271 1.00 55.69 163 ARG A C 1
ATOM 1115 O O . ARG A 1 163 ? 17.379 2.557 -27.055 1.00 55.69 163 ARG A O 1
ATOM 1122 N N . ALA A 1 164 ? 19.346 3.193 -26.205 1.00 48.84 164 ALA A N 1
ATOM 1123 C CA . ALA A 1 164 ? 19.839 3.868 -27.384 1.00 48.84 164 ALA A CA 1
ATOM 1124 C C . ALA A 1 164 ? 20.168 2.786 -28.430 1.00 48.84 164 ALA A C 1
ATOM 1126 O O . ALA A 1 164 ? 21.320 2.406 -28.631 1.00 48.84 164 ALA A O 1
ATOM 1127 N N . CYS A 1 165 ? 19.142 2.275 -29.110 1.00 57.78 165 CYS A N 1
ATOM 1128 C CA . CYS A 1 165 ? 19.259 1.586 -30.383 1.00 57.78 165 CYS A CA 1
ATOM 1129 C C . CYS A 1 165 ? 19.769 2.620 -31.398 1.00 57.78 165 CYS A C 1
ATOM 1131 O O . CYS A 1 165 ? 19.012 3.210 -32.163 1.00 57.78 165 CYS A O 1
ATOM 1133 N N . GLY A 1 166 ? 21.067 2.919 -31.340 1.00 45.03 166 GLY A N 1
ATOM 1134 C CA . GLY A 1 166 ? 21.685 4.003 -32.091 1.00 45.03 166 GLY A CA 1
ATOM 1135 C C . GLY A 1 166 ? 23.203 3.872 -32.135 1.00 45.03 166 GLY A C 1
ATOM 1136 O O . GLY A 1 166 ? 23.907 4.503 -31.358 1.00 45.03 166 GLY A O 1
ATOM 1137 N N . LEU A 1 167 ? 23.691 3.042 -33.061 1.00 55.09 167 LEU A N 1
ATOM 1138 C CA . LEU A 1 167 ? 24.988 3.125 -33.756 1.00 55.09 167 LEU A CA 1
ATOM 1139 C C . LEU A 1 167 ? 25.941 4.240 -33.257 1.00 55.09 167 LEU A C 1
ATOM 1141 O O . LEU A 1 167 ? 25.874 5.371 -33.735 1.00 55.09 167 LEU A O 1
ATOM 1145 N N . GLY A 1 168 ? 26.866 3.933 -32.339 1.00 45.66 168 GLY A N 1
ATOM 1146 C CA . GLY A 1 168 ? 27.744 4.962 -31.756 1.00 45.66 168 GLY A CA 1
ATOM 1147 C C . GLY A 1 168 ? 29.210 4.592 -31.526 1.00 45.66 168 GLY A C 1
ATOM 1148 O O . GLY A 1 168 ? 29.930 5.393 -30.942 1.00 45.66 168 GLY A O 1
ATOM 1149 N N . GLY A 1 169 ? 29.678 3.413 -31.951 1.00 48.09 169 GLY A N 1
ATOM 1150 C CA . GLY A 1 169 ? 31.049 2.963 -31.646 1.00 48.09 169 GLY A CA 1
ATOM 1151 C C . GLY A 1 169 ? 31.930 2.607 -32.843 1.00 48.09 169 GLY A C 1
ATOM 1152 O O . GLY A 1 169 ? 33.142 2.800 -32.782 1.00 48.09 169 GLY A O 1
ATOM 1153 N N . VAL A 1 170 ? 31.359 2.101 -33.941 1.00 51.19 170 VAL A N 1
ATOM 1154 C CA . VAL A 1 170 ? 32.165 1.420 -34.978 1.00 51.19 170 VAL A CA 1
ATOM 1155 C C . VAL A 1 170 ? 32.090 2.033 -36.380 1.00 51.19 170 VAL A C 1
ATOM 1157 O O . VAL A 1 170 ? 33.000 1.808 -37.175 1.00 51.19 170 VAL A O 1
ATOM 1160 N N . ASP A 1 171 ? 31.126 2.912 -36.673 1.00 47.31 171 ASP A N 1
ATOM 1161 C CA . ASP A 1 171 ? 31.014 3.531 -38.009 1.00 47.31 171 ASP A CA 1
ATOM 1162 C C . ASP A 1 171 ? 31.881 4.785 -38.215 1.00 47.31 171 ASP A C 1
ATOM 1164 O O . ASP A 1 171 ? 32.122 5.211 -39.348 1.00 47.31 171 ASP A O 1
ATOM 1168 N N . LEU A 1 172 ? 32.453 5.359 -37.151 1.00 51.06 172 LEU A N 1
ATOM 1169 C CA . LEU A 1 172 ? 33.409 6.468 -37.294 1.00 51.06 172 LEU A CA 1
ATOM 1170 C C . LEU A 1 172 ? 34.750 6.020 -37.893 1.00 51.06 172 LEU A C 1
ATOM 1172 O O . LEU A 1 172 ? 35.440 6.827 -38.520 1.00 51.06 172 LEU A O 1
ATOM 1176 N N . LEU A 1 173 ? 35.106 4.737 -37.778 1.00 53.53 173 LEU A N 1
ATOM 1177 C CA . LEU A 1 173 ? 36.337 4.194 -38.361 1.00 53.53 173 LEU A CA 1
ATOM 1178 C C . LEU A 1 173 ? 36.301 4.157 -39.895 1.00 53.53 173 LEU A C 1
ATOM 1180 O O . LEU A 1 173 ? 37.340 4.354 -40.529 1.00 53.53 173 LEU A O 1
ATOM 1184 N N . PHE A 1 174 ? 35.119 4.025 -40.502 1.00 54.06 174 PHE A N 1
ATOM 1185 C CA . PHE A 1 174 ? 34.969 4.075 -41.960 1.00 54.06 174 PHE A CA 1
ATOM 1186 C C . PHE A 1 174 ? 35.018 5.502 -42.528 1.00 54.06 174 PHE A C 1
ATOM 1188 O O . PHE A 1 174 ? 35.344 5.690 -43.702 1.00 54.06 174 PHE A O 1
ATOM 1195 N N . LEU A 1 175 ? 34.792 6.529 -41.699 1.00 56.75 175 LEU A N 1
ATOM 1196 C CA . LEU A 1 175 ? 34.876 7.937 -42.109 1.00 56.75 175 LEU A CA 1
ATOM 1197 C C . LEU A 1 175 ? 36.260 8.567 -41.885 1.00 56.75 175 LEU A C 1
ATOM 1199 O O . LEU A 1 175 ? 36.577 9.579 -42.519 1.00 56.75 175 LEU A O 1
ATOM 1203 N N . LEU A 1 176 ? 37.121 7.969 -41.054 1.00 62.62 176 LEU A N 1
ATOM 1204 C CA . LEU A 1 176 ? 38.492 8.441 -40.820 1.00 62.62 176 LEU A CA 1
ATOM 1205 C C . LEU A 1 176 ? 39.331 8.609 -42.105 1.00 62.62 176 LEU A C 1
ATOM 1207 O O . LEU A 1 176 ? 39.931 9.678 -42.264 1.00 62.62 176 LEU A O 1
ATOM 1211 N N . PRO A 1 177 ? 39.380 7.656 -43.060 1.00 67.19 177 PRO A N 1
ATOM 1212 C CA . PRO A 1 177 ? 40.177 7.846 -44.274 1.00 67.19 177 PRO A CA 1
ATOM 1213 C C . PRO A 1 177 ? 39.644 8.982 -45.164 1.00 67.19 177 PRO A C 1
ATOM 1215 O O . PRO A 1 177 ? 40.437 9.758 -45.707 1.00 67.19 177 PRO A O 1
ATOM 1218 N N . ALA A 1 178 ? 38.321 9.155 -45.255 1.00 69.81 178 ALA A N 1
ATOM 1219 C CA . ALA A 1 178 ? 37.704 10.254 -46.002 1.00 69.81 178 ALA A CA 1
ATOM 1220 C C . ALA A 1 178 ? 37.973 11.620 -45.344 1.00 69.81 178 ALA A C 1
ATOM 1222 O O . ALA A 1 178 ? 38.304 12.597 -46.025 1.00 69.81 178 ALA A O 1
ATOM 1223 N N . TRP A 1 179 ? 37.911 11.685 -44.012 1.00 70.19 179 TRP A N 1
ATOM 1224 C CA . TRP A 1 179 ? 38.186 12.902 -43.252 1.00 70.19 179 TRP A CA 1
ATOM 1225 C C . TRP A 1 179 ? 39.668 13.306 -43.318 1.00 70.19 179 TRP A C 1
ATOM 1227 O O . TRP A 1 179 ? 39.986 14.477 -43.551 1.00 70.19 179 TRP A O 1
ATOM 1237 N N . VAL A 1 180 ? 40.591 12.338 -43.232 1.00 75.19 180 VAL A N 1
ATOM 1238 C CA . VAL A 1 180 ? 42.038 12.563 -43.417 1.00 75.19 180 VAL A CA 1
ATOM 1239 C C . VAL A 1 180 ? 42.348 13.042 -44.841 1.00 75.19 180 VAL A C 1
ATOM 1241 O O . VAL A 1 180 ? 43.129 13.984 -45.014 1.00 75.19 180 VAL A O 1
ATOM 1244 N N . ALA A 1 181 ? 41.712 12.466 -45.868 1.00 73.81 181 ALA A N 1
ATOM 1245 C CA . ALA A 1 181 ? 41.869 12.915 -47.252 1.00 73.81 181 ALA A CA 1
ATOM 1246 C C . ALA A 1 181 ? 41.352 14.352 -47.454 1.00 73.81 181 ALA A C 1
ATOM 1248 O O . ALA A 1 181 ? 42.055 15.193 -48.027 1.00 73.81 181 ALA A O 1
ATOM 1249 N N . ALA A 1 182 ? 40.172 14.678 -46.919 1.00 74.06 182 ALA A N 1
ATOM 1250 C CA . ALA A 1 182 ? 39.598 16.020 -46.992 1.00 74.06 182 ALA A CA 1
ATOM 1251 C C . ALA A 1 182 ? 40.471 17.070 -46.280 1.00 74.06 182 ALA A C 1
ATOM 1253 O O . ALA A 1 182 ? 40.644 18.186 -46.786 1.00 74.06 182 ALA A O 1
ATOM 1254 N N . ARG A 1 183 ? 41.078 16.715 -45.139 1.00 76.81 183 ARG A N 1
ATOM 1255 C CA . ARG A 1 183 ? 41.989 17.594 -44.393 1.00 76.81 183 ARG A CA 1
ATOM 1256 C C . ARG A 1 183 ? 43.271 17.889 -45.180 1.00 76.81 183 ARG A C 1
ATOM 1258 O O . ARG A 1 183 ? 43.622 19.060 -45.332 1.00 76.81 183 ARG A O 1
ATOM 1265 N N . ARG A 1 184 ? 43.881 16.873 -45.808 1.00 71.88 184 ARG A N 1
ATOM 1266 C CA . ARG A 1 184 ? 45.057 17.051 -46.688 1.00 71.88 184 ARG A CA 1
ATOM 1267 C C . ARG A 1 184 ? 44.759 17.945 -47.898 1.00 71.88 184 ARG A C 1
ATOM 1269 O O . ARG A 1 184 ? 45.592 18.769 -48.274 1.00 71.88 184 ARG A O 1
ATOM 1276 N N . VAL A 1 185 ? 43.572 17.831 -48.502 1.00 76.62 185 VAL A N 1
ATOM 1277 C CA . VAL A 1 185 ? 43.165 18.702 -49.623 1.00 76.62 185 VAL A CA 1
ATOM 1278 C C . VAL A 1 185 ? 42.988 20.153 -49.168 1.00 76.62 185 VAL A C 1
ATOM 1280 O O . VAL A 1 185 ? 43.419 21.074 -49.868 1.00 76.62 185 VAL A O 1
ATOM 1283 N N . ARG A 1 186 ? 42.393 20.384 -47.990 1.00 76.00 186 ARG A N 1
ATOM 1284 C CA . ARG A 1 186 ? 42.234 21.737 -47.429 1.00 76.00 186 ARG A CA 1
ATOM 1285 C C . ARG A 1 186 ? 43.580 22.394 -47.119 1.00 76.00 186 ARG A C 1
ATOM 1287 O O . ARG A 1 186 ? 43.752 23.566 -47.444 1.00 76.00 186 ARG A O 1
ATOM 1294 N N . GLU A 1 187 ? 44.533 21.654 -46.559 1.00 76.94 187 GLU A N 1
ATOM 1295 C CA . GLU A 1 187 ? 45.882 22.161 -46.263 1.00 76.94 187 GLU A CA 1
ATOM 1296 C C . GLU A 1 187 ? 46.644 22.545 -47.540 1.00 76.94 187 GLU A C 1
ATOM 1298 O O . GLU A 1 187 ? 47.179 23.651 -47.624 1.00 76.94 187 GLU A O 1
ATOM 1303 N N . ARG A 1 188 ? 46.587 21.714 -48.591 1.00 74.00 188 ARG A N 1
ATOM 1304 C CA . ARG A 1 188 ? 47.177 22.045 -49.903 1.00 74.00 188 ARG A CA 1
ATOM 1305 C C . ARG A 1 188 ? 46.560 23.299 -50.527 1.00 74.00 188 ARG A C 1
ATOM 1307 O O . ARG A 1 188 ? 47.279 24.132 -51.072 1.00 74.00 188 ARG A O 1
ATOM 1314 N N . ARG A 1 189 ? 45.236 23.470 -50.422 1.00 72.75 189 ARG A N 1
ATOM 1315 C CA . ARG A 1 189 ? 44.546 24.677 -50.915 1.00 72.75 189 ARG A CA 1
ATOM 1316 C C . ARG A 1 189 ? 44.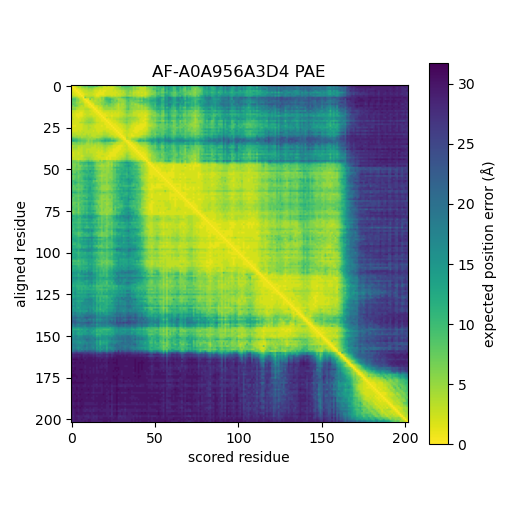919 25.934 -50.124 1.00 72.75 189 ARG A C 1
ATOM 1318 O O . ARG A 1 189 ? 45.013 27.002 -50.724 1.00 72.75 189 ARG A O 1
ATOM 1325 N N . ARG A 1 190 ? 45.140 25.825 -48.807 1.00 73.06 190 ARG A N 1
ATOM 1326 C CA . ARG A 1 190 ? 45.629 26.942 -47.978 1.00 73.06 190 ARG A CA 1
ATOM 1327 C C . ARG A 1 190 ? 47.053 27.340 -48.371 1.00 73.06 190 ARG A C 1
ATOM 1329 O O . ARG A 1 190 ? 47.269 28.504 -48.684 1.00 73.06 190 ARG A O 1
ATOM 1336 N N . ALA A 1 191 ? 47.966 26.375 -48.495 1.00 71.38 191 ALA A N 1
ATOM 1337 C CA . ALA A 1 191 ? 49.339 26.632 -48.937 1.00 71.38 191 ALA A CA 1
ATOM 1338 C C . ALA A 1 191 ? 49.400 27.279 -50.336 1.00 71.38 191 ALA A C 1
ATOM 1340 O O . ALA A 1 191 ? 50.141 28.238 -50.554 1.00 71.38 191 ALA A O 1
ATOM 1341 N N . ALA A 1 192 ? 48.573 26.816 -51.280 1.00 70.06 192 ALA A N 1
ATOM 1342 C CA . ALA A 1 192 ? 48.492 27.410 -52.614 1.00 70.06 192 ALA A CA 1
ATOM 1343 C C . ALA A 1 192 ? 47.941 28.851 -52.592 1.00 70.06 192 ALA A C 1
ATOM 1345 O O . ALA A 1 192 ? 48.463 29.714 -53.297 1.00 70.06 192 ALA A O 1
ATOM 1346 N N . ARG A 1 193 ? 46.934 29.139 -51.752 1.00 72.31 193 ARG A N 1
ATOM 1347 C CA . ARG A 1 193 ? 46.410 30.504 -51.562 1.00 72.31 193 ARG A CA 1
ATOM 1348 C C . ARG A 1 193 ? 47.442 31.446 -50.946 1.00 72.31 193 ARG A C 1
ATOM 1350 O O . ARG A 1 193 ? 47.558 32.574 -51.413 1.00 72.31 193 ARG A O 1
ATOM 1357 N N . ASP A 1 194 ? 48.209 30.995 -49.959 1.00 70.62 194 ASP A N 1
ATOM 1358 C CA . ASP A 1 194 ? 49.244 31.824 -49.327 1.00 70.62 194 ASP A CA 1
ATOM 1359 C C . ASP A 1 194 ? 50.415 32.109 -50.276 1.00 70.62 194 ASP A C 1
ATOM 1361 O O . ASP A 1 194 ? 50.956 33.216 -50.282 1.00 70.62 194 ASP A O 1
ATOM 1365 N N . THR A 1 195 ? 50.755 31.152 -51.143 1.00 70.62 195 THR A N 1
ATOM 1366 C CA . THR A 1 195 ? 51.791 31.339 -52.171 1.00 70.62 195 THR A CA 1
ATOM 1367 C C . THR A 1 195 ? 51.324 32.317 -53.255 1.00 70.62 195 THR A C 1
ATOM 1369 O O . THR A 1 195 ? 52.054 33.242 -53.604 1.00 70.62 195 THR A O 1
ATOM 1372 N N . ALA A 1 196 ? 50.076 32.189 -53.722 1.00 66.75 196 ALA A N 1
ATOM 1373 C CA . ALA A 1 196 ? 49.472 33.127 -54.672 1.00 66.75 196 ALA A CA 1
ATOM 1374 C C . ALA A 1 196 ? 49.333 34.546 -54.088 1.00 66.75 196 ALA A C 1
ATOM 1376 O O . ALA A 1 196 ? 49.573 35.531 -54.781 1.00 66.75 196 ALA A O 1
ATOM 1377 N N . ARG A 1 197 ? 49.009 34.665 -52.793 1.00 65.25 197 ARG A N 1
ATOM 1378 C CA . ARG A 1 197 ? 48.914 35.958 -52.105 1.00 65.25 197 ARG A CA 1
ATOM 1379 C C . ARG A 1 197 ? 50.278 36.634 -51.942 1.00 65.25 197 ARG A C 1
ATOM 1381 O O . ARG A 1 197 ? 50.343 37.850 -52.059 1.00 65.25 197 ARG A O 1
ATOM 1388 N N . ARG A 1 198 ? 51.362 35.879 -51.721 1.00 62.62 198 ARG A N 1
ATOM 1389 C CA . ARG A 1 198 ? 52.733 36.430 -51.692 1.00 62.62 198 ARG A CA 1
ATOM 1390 C C . ARG A 1 198 ? 53.236 36.850 -53.075 1.00 62.62 198 ARG A C 1
ATOM 1392 O O . ARG A 1 198 ? 53.918 37.860 -53.167 1.00 62.62 198 ARG A O 1
ATOM 1399 N N . ALA A 1 199 ? 52.866 36.128 -54.132 1.00 60.31 199 ALA A N 1
ATOM 1400 C CA . ALA A 1 199 ? 53.231 36.479 -55.507 1.00 60.31 199 ALA A CA 1
ATOM 1401 C C . ALA A 1 199 ? 52.506 37.732 -56.044 1.00 60.31 199 ALA A C 1
ATOM 1403 O O . ALA A 1 199 ? 52.972 38.330 -57.000 1.00 60.31 199 ALA A O 1
ATOM 1404 N N . SER A 1 200 ? 51.385 38.137 -55.437 1.00 57.97 200 SER A N 1
ATOM 1405 C CA . SER A 1 200 ? 50.613 39.328 -55.833 1.00 57.97 200 SER A CA 1
ATOM 1406 C C . SER A 1 200 ? 51.053 40.628 -55.134 1.00 57.97 200 SER A C 1
ATOM 1408 O O . SER A 1 200 ? 50.467 41.675 -55.401 1.00 57.97 200 SER A O 1
ATOM 1410 N N . VAL A 1 201 ? 52.006 40.564 -54.196 1.00 58.75 201 VAL A N 1
ATOM 1411 C CA . VAL A 1 201 ? 52.477 41.711 -53.384 1.00 58.75 201 VAL A CA 1
ATOM 1412 C C . VAL A 1 201 ? 53.942 42.077 -53.706 1.00 58.75 201 VAL A C 1
ATOM 1414 O O . VAL A 1 201 ? 54.479 43.018 -53.127 1.00 58.75 201 VAL A O 1
ATOM 1417 N N . ALA A 1 202 ? 54.577 41.357 -54.636 1.00 51.91 202 ALA A N 1
ATOM 1418 C CA . ALA A 1 202 ? 55.884 41.677 -55.218 1.00 51.91 202 ALA A CA 1
ATOM 1419 C C . ALA A 1 202 ? 55.697 42.280 -56.615 1.00 51.91 202 ALA A C 1
ATOM 1421 O O . ALA A 1 202 ? 56.495 43.174 -56.968 1.00 51.91 202 ALA A O 1
#